Protein AF-A0A821IEF4-F1 (afdb_monomer_lite)

pLDDT: mean 82.53, std 18.0, range [30.98, 97.94]

Secondary structure (DSSP, 8-state):
-------SS-EEEEE----STTTSSHHHHHHHHHHHHTT--EEEEEEE-S-SB-S-TT--EEEEEEPSSHHHHHHHHHIIIIIHHHHHHHS-----EEEEE-TT-TT--GGGSTHHHHHHTT--EEEEEES--TTTTTT-TTSSSTT-SGGGB-HHHHHHHHHHHHHHHHHHHHS------SS-PPEEEEEE-TTSHHHHTT--

InterPro domains:
  IPR007484 Peptidase M28 [PF04389] (6-167)

Sequence (204 aa):
QKTQENACRDIWLVHVTGEEYPAASLGISHFLQQLFIKKQSIYTAVIVDMIGHRVNRSDPIVQVNAGDTTKSLLMAELAISYVYPRIKNDLILQNLRPVLRRWSDPLAYLYNTDGVRFVEYGFNCLLFNEHINYHENFERDGYHDTFDTVDLIDFEYGQTVSQYAIATVAMLSHAECRSNSCWKEANLVLIAGLSLFLSILYAT

Radius of gyration: 16.98 Å; chains: 1; bounding box: 41×42×51 Å

Organism: NCBI:txid392032

Foldseek 3Di:
DPDPQDFQAAEAEDEFPQCDPPSVLVRLVVVVVVCVVVVAFAQEEEEEDAWQFDPDPVAQEKEKEWAQDPVSQVLSVCLQPPVVVVLVVPDPADNHHYDYHYPPRQQDPCCSGNNVVCNVVPHTYIYIHGRDGPPPDCVPPLRVDPRVDPVRGNPSRRVSSVSSSVVSLVVVSRPDPPDPDPDRHHHYYYYYYDSPPVNVVPPD

Structure (mmCIF, N/CA/C/O backbone):
data_AF-A0A821IEF4-F1
#
_entry.id   AF-A0A821IEF4-F1
#
loop_
_atom_site.group_PDB
_atom_site.id
_atom_site.type_symbol
_atom_site.label_atom_id
_atom_site.label_alt_id
_atom_site.label_comp_id
_atom_site.label_asym_id
_atom_site.label_entity_id
_atom_site.label_seq_id
_atom_site.pdbx_PDB_ins_code
_atom_site.Cartn_x
_atom_site.Cartn_y
_atom_site.Cartn_z
_atom_site.occupancy
_atom_site.B_iso_or_equiv
_atom_site.auth_seq_id
_atom_site.auth_comp_id
_atom_site.auth_asym_id
_atom_site.auth_atom_id
_atom_site.pdbx_PDB_model_num
ATOM 1 N N . GLN A 1 1 ? -4.812 -29.217 20.263 1.00 40.62 1 GLN A N 1
ATOM 2 C CA . GLN A 1 1 ? -5.800 -28.308 19.647 1.00 40.62 1 GLN A CA 1
ATOM 3 C C . GLN A 1 1 ? -5.144 -26.940 19.543 1.00 40.62 1 GLN A C 1
ATOM 5 O O . GLN A 1 1 ? -4.776 -26.405 20.578 1.00 40.62 1 GLN A O 1
ATOM 10 N N . LYS A 1 2 ? -4.888 -26.425 18.332 1.00 40.25 2 LYS A N 1
ATOM 11 C CA . LYS A 1 2 ? -4.477 -25.023 18.167 1.00 40.25 2 LYS A CA 1
ATOM 12 C C . LYS A 1 2 ? -5.721 -24.176 18.420 1.00 40.25 2 LYS A C 1
ATOM 14 O O . LYS A 1 2 ? -6.705 -24.344 17.707 1.00 40.25 2 LYS A O 1
ATOM 19 N N . THR A 1 3 ? -5.705 -23.345 19.453 1.00 42.94 3 THR A N 1
ATOM 20 C CA . THR A 1 3 ? -6.677 -22.264 19.620 1.00 42.94 3 THR A CA 1
ATOM 21 C C . THR A 1 3 ? -6.599 -21.401 18.368 1.00 42.94 3 THR A C 1
ATOM 23 O O . THR A 1 3 ? -5.566 -20.802 18.084 1.00 42.94 3 THR A O 1
ATOM 26 N N . GLN A 1 4 ? -7.655 -21.427 17.562 1.00 45.75 4 GLN A N 1
ATOM 27 C CA . GLN A 1 4 ? -7.805 -20.529 16.432 1.00 45.75 4 GLN A CA 1
ATOM 28 C C . GLN A 1 4 ? -8.092 -19.152 17.036 1.00 45.75 4 GLN A C 1
ATOM 30 O O . GLN A 1 4 ? -9.203 -18.890 17.490 1.00 45.75 4 GLN A O 1
ATOM 35 N N . GLU A 1 5 ? -7.054 -18.329 17.183 1.00 55.47 5 GLU A N 1
ATOM 36 C CA . GLU A 1 5 ? -7.222 -16.937 17.591 1.00 55.47 5 GLU A CA 1
ATOM 37 C C . GLU A 1 5 ? -8.028 -16.240 16.494 1.00 55.47 5 GLU A C 1
ATOM 39 O O . GLU A 1 5 ? -7.560 -16.086 15.368 1.00 55.47 5 GLU A O 1
ATOM 44 N N . ASN A 1 6 ? -9.278 -15.891 16.795 1.00 58.00 6 ASN A N 1
ATOM 45 C CA . ASN A 1 6 ? -10.118 -15.149 15.864 1.00 58.00 6 ASN A CA 1
ATOM 46 C C . ASN A 1 6 ? -9.541 -13.741 15.666 1.00 58.00 6 ASN A C 1
ATOM 48 O O . ASN A 1 6 ? -9.002 -13.145 16.601 1.00 58.00 6 ASN A O 1
ATOM 52 N N . ALA A 1 7 ? -9.653 -13.210 14.448 1.00 62.12 7 ALA A N 1
ATOM 53 C CA . ALA A 1 7 ? -9.314 -11.818 14.178 1.00 62.12 7 ALA A CA 1
ATOM 54 C C . ALA A 1 7 ? -10.166 -10.892 15.058 1.00 62.12 7 ALA A C 1
ATOM 56 O O . ALA A 1 7 ? -11.361 -11.121 15.238 1.00 62.12 7 ALA A O 1
ATOM 57 N N . CYS A 1 8 ? -9.545 -9.847 15.600 1.00 75.44 8 CYS A N 1
ATOM 58 C CA . CYS A 1 8 ? -10.203 -8.862 16.458 1.00 75.44 8 CYS A CA 1
ATOM 59 C C . CYS A 1 8 ? -10.829 -7.705 15.662 1.00 75.44 8 CYS A C 1
ATOM 61 O O . CYS A 1 8 ? -11.324 -6.746 16.246 1.00 75.44 8 CYS A O 1
ATOM 63 N N . ARG A 1 9 ? -10.708 -7.727 14.331 1.00 82.19 9 ARG A N 1
ATOM 64 C CA . ARG A 1 9 ? -11.241 -6.714 13.416 1.00 82.19 9 ARG A CA 1
ATOM 65 C C . ARG A 1 9 ? -11.718 -7.396 12.147 1.00 82.19 9 ARG A C 1
ATOM 67 O O . ARG A 1 9 ? -11.025 -8.272 11.627 1.00 82.19 9 ARG A O 1
ATOM 74 N N . ASP A 1 10 ? -12.850 -6.938 11.629 1.00 86.12 10 ASP A N 1
ATOM 75 C CA . ASP A 1 10 ? -13.312 -7.316 10.298 1.00 86.12 10 ASP A CA 1
ATOM 76 C C . ASP A 1 10 ? -12.335 -6.794 9.238 1.00 86.12 10 ASP A C 1
ATOM 78 O O . ASP A 1 10 ? -11.833 -5.671 9.340 1.00 86.12 10 ASP A O 1
ATOM 82 N N . ILE A 1 11 ? -12.083 -7.606 8.211 1.00 88.06 11 ILE A N 1
ATOM 83 C CA . ILE A 1 11 ? -11.269 -7.230 7.053 1.00 88.06 11 ILE A CA 1
ATOM 84 C C . ILE A 1 11 ? -12.204 -6.991 5.878 1.00 88.06 11 ILE A C 1
ATOM 86 O O . ILE A 1 11 ? -12.971 -7.870 5.487 1.00 88.06 11 ILE A O 1
ATOM 90 N N . TRP A 1 12 ? -12.134 -5.800 5.305 1.00 91.50 12 TRP A N 1
ATOM 91 C CA . TRP A 1 12 ? -12.889 -5.420 4.124 1.00 91.50 12 TRP A CA 1
ATOM 92 C C . TRP A 1 12 ? -11.961 -5.404 2.927 1.00 91.50 12 TRP A C 1
ATOM 94 O O . TRP A 1 12 ? -11.009 -4.630 2.907 1.00 91.50 12 TRP A O 1
ATOM 104 N N . LEU A 1 13 ? -12.253 -6.225 1.925 1.00 91.19 13 LEU A N 1
ATOM 105 C CA . LEU A 1 13 ? -11.618 -6.100 0.622 1.00 91.19 13 LEU A CA 1
ATOM 106 C C . LEU A 1 13 ? -12.430 -5.110 -0.210 1.00 91.19 13 LEU A C 1
ATOM 108 O O . LEU A 1 13 ? -13.603 -5.353 -0.495 1.00 91.19 13 LEU A O 1
ATOM 112 N N . VAL A 1 14 ? -11.816 -3.989 -0.570 1.00 89.75 14 VAL A N 1
ATOM 113 C CA . VAL A 1 14 ? -12.465 -2.923 -1.330 1.00 89.75 14 VAL A CA 1
ATOM 114 C C . VAL A 1 14 ? -11.700 -2.720 -2.626 1.00 89.75 14 VAL A C 1
ATOM 116 O O . VAL A 1 14 ? -10.520 -2.388 -2.623 1.00 89.75 14 VAL A O 1
ATOM 119 N N . HIS A 1 15 ? -12.393 -2.907 -3.742 1.00 88.44 15 HIS A N 1
ATOM 120 C CA . HIS A 1 15 ? -11.898 -2.503 -5.048 1.00 88.44 15 HIS A CA 1
ATOM 121 C C . HIS A 1 15 ? -12.506 -1.145 -5.385 1.00 88.44 15 HIS A C 1
ATOM 123 O O . HIS A 1 15 ? -13.728 -0.991 -5.441 1.00 88.44 15 HIS A O 1
ATOM 129 N N . VAL A 1 16 ? -11.648 -0.158 -5.588 1.00 86.50 16 VAL A N 1
ATOM 130 C CA . VAL A 1 16 ? -12.023 1.225 -5.888 1.00 86.50 16 VAL A CA 1
ATOM 131 C C . VAL A 1 16 ? -11.971 1.461 -7.393 1.00 86.50 16 VAL A C 1
ATOM 133 O O . VAL A 1 16 ? -11.236 0.796 -8.114 1.00 86.50 16 VAL A O 1
ATOM 136 N N . THR A 1 17 ? -12.816 2.357 -7.895 1.00 88.69 17 THR A N 1
ATOM 137 C CA . THR A 1 17 ? -12.891 2.694 -9.325 1.00 88.69 17 THR A CA 1
ATOM 138 C C . THR A 1 17 ? -12.734 4.192 -9.520 1.00 88.69 17 THR A C 1
ATOM 140 O O . THR A 1 17 ? -13.234 4.963 -8.703 1.00 88.69 17 THR A O 1
ATOM 143 N N . GLY A 1 18 ? -12.145 4.614 -10.639 1.00 89.69 18 GLY A N 1
ATOM 144 C CA . GLY A 1 18 ? -11.990 6.040 -10.943 1.00 89.69 18 GLY A CA 1
ATOM 145 C C . GLY A 1 18 ? -10.936 6.729 -10.075 1.00 89.69 18 GLY A C 1
ATOM 146 O O . GLY A 1 18 ? -11.165 7.856 -9.637 1.00 89.69 18 GLY A O 1
ATOM 147 N N . GLU A 1 19 ? -9.840 6.024 -9.796 1.00 90.00 19 GLU A N 1
ATOM 148 C CA . GLU A 1 19 ? -8.601 6.586 -9.244 1.00 90.00 19 GLU A CA 1
ATOM 149 C C . GLU A 1 19 ? -7.988 7.541 -10.285 1.00 90.00 19 GLU A C 1
ATOM 151 O O . GLU A 1 19 ? -7.889 8.742 -10.038 1.00 90.00 19 GLU A O 1
ATOM 156 N N . GLU A 1 20 ? -7.787 7.036 -11.502 1.00 86.62 20 GLU A N 1
ATOM 157 C CA . GLU A 1 20 ? -7.144 7.760 -12.596 1.00 86.62 20 GLU A CA 1
ATOM 158 C C . GLU A 1 20 ? -7.895 9.010 -13.084 1.00 86.62 20 GLU A C 1
ATOM 160 O O . GLU A 1 20 ? -9.126 9.145 -12.989 1.00 86.62 20 GLU A O 1
ATOM 165 N N . TYR A 1 21 ? -7.144 9.937 -13.687 1.00 81.25 21 TYR A N 1
ATOM 166 C CA . TYR A 1 21 ? -7.715 11.091 -14.385 1.00 81.25 21 TYR A CA 1
ATOM 167 C C . TYR A 1 21 ? -8.647 10.632 -15.529 1.00 81.25 21 TYR A C 1
ATOM 169 O O . TYR A 1 21 ? -8.306 9.708 -16.267 1.00 81.25 21 TYR A O 1
ATOM 177 N N . PRO A 1 22 ? -9.820 11.267 -15.741 1.00 84.69 22 PRO A N 1
ATOM 178 C CA . PRO A 1 22 ? -10.321 12.501 -15.121 1.00 84.69 22 PRO A CA 1
ATOM 179 C C . PRO A 1 22 ? -11.125 12.310 -13.831 1.00 84.69 22 PRO A C 1
ATOM 181 O O . PRO A 1 22 ? -11.582 13.300 -13.262 1.00 84.69 22 PRO A O 1
ATOM 184 N N . ALA A 1 23 ? -11.343 11.073 -13.382 1.00 81.19 23 ALA A N 1
ATOM 185 C CA . ALA A 1 23 ? -12.138 10.806 -12.187 1.00 81.19 23 ALA A CA 1
ATOM 186 C C . ALA A 1 23 ? -11.402 11.224 -10.903 1.00 81.19 23 ALA A C 1
ATOM 188 O O . ALA A 1 23 ? -12.052 11.732 -9.991 1.00 81.19 23 ALA A O 1
ATOM 189 N N . ALA A 1 24 ? -10.070 11.092 -10.871 1.00 85.88 24 ALA A N 1
ATOM 190 C CA . ALA A 1 24 ? -9.193 11.651 -9.837 1.00 85.88 24 ALA A CA 1
ATOM 191 C C . ALA A 1 24 ? -9.634 11.279 -8.406 1.00 85.88 24 ALA A C 1
ATOM 193 O O . ALA A 1 24 ? -9.970 12.139 -7.577 1.00 85.88 24 ALA A O 1
ATOM 194 N N . SER A 1 25 ? -9.645 9.974 -8.130 1.00 89.94 25 SER A N 1
ATOM 195 C CA . SER A 1 25 ? -10.047 9.374 -6.853 1.00 89.94 25 SER A CA 1
ATOM 196 C C . SER A 1 25 ? -11.529 9.548 -6.501 1.00 89.94 25 SER A C 1
ATOM 198 O O . SER A 1 25 ? -11.897 9.636 -5.321 1.00 89.94 25 SER A O 1
ATOM 200 N N . LEU A 1 26 ? -12.427 9.594 -7.492 1.00 91.44 26 LEU A N 1
ATOM 201 C CA . LEU A 1 26 ? -13.862 9.781 -7.238 1.00 91.44 26 LEU A CA 1
ATOM 202 C C . LEU A 1 26 ? -14.471 8.601 -6.466 1.00 91.44 26 LEU A C 1
ATOM 204 O O . LEU A 1 26 ? -15.271 8.814 -5.551 1.00 91.44 26 LEU A O 1
ATOM 208 N N . GLY A 1 27 ? -14.091 7.365 -6.807 1.00 91.81 27 GLY A N 1
ATOM 209 C CA . GLY A 1 27 ? -14.627 6.171 -6.151 1.00 91.81 27 GLY A CA 1
ATOM 210 C C . GLY A 1 27 ? -14.281 6.121 -4.671 1.00 91.81 27 GLY A C 1
ATOM 211 O O . GLY A 1 27 ? -15.175 5.934 -3.840 1.00 91.81 27 GLY A O 1
ATOM 212 N N . ILE A 1 28 ? -13.013 6.359 -4.321 1.00 93.19 28 ILE A N 1
ATOM 213 C CA . ILE A 1 28 ? -12.619 6.378 -2.914 1.00 93.19 28 ILE A CA 1
ATOM 214 C C . ILE A 1 28 ? -13.229 7.565 -2.164 1.00 93.19 28 ILE A C 1
ATOM 216 O O . ILE A 1 28 ? -13.681 7.408 -1.029 1.00 93.19 28 ILE A O 1
ATOM 220 N N . SER A 1 29 ? -13.339 8.730 -2.808 1.00 93.19 29 SER A N 1
ATOM 221 C CA . SER A 1 29 ? -13.974 9.908 -2.208 1.00 93.19 29 SER A CA 1
ATOM 222 C C . SER A 1 29 ? -15.436 9.625 -1.862 1.00 93.19 29 SER A C 1
ATOM 224 O O . SER A 1 29 ? -15.895 9.940 -0.761 1.00 93.19 29 SER A O 1
ATOM 226 N N . HIS A 1 30 ? -16.162 8.955 -2.762 1.00 94.31 30 HIS A N 1
ATOM 227 C CA . HIS A 1 30 ? -17.527 8.513 -2.502 1.00 94.31 30 HIS A CA 1
ATOM 228 C C . HIS A 1 30 ? -17.592 7.489 -1.360 1.00 94.31 30 HIS A C 1
ATOM 230 O O . HIS A 1 30 ? -18.430 7.617 -0.467 1.00 94.31 30 HIS A O 1
ATOM 236 N N . PHE A 1 31 ? -16.695 6.499 -1.338 1.00 93.44 31 PHE A N 1
ATOM 237 C CA . PHE A 1 31 ? -16.632 5.510 -0.259 1.00 93.44 31 PHE A CA 1
ATOM 238 C C . PHE A 1 31 ? -16.423 6.166 1.116 1.00 93.44 31 PHE A C 1
ATOM 240 O O . PHE A 1 31 ? -17.182 5.897 2.051 1.00 93.44 31 PHE A O 1
ATOM 247 N N . LEU A 1 32 ? -15.456 7.080 1.233 1.00 93.06 32 LEU A N 1
ATOM 248 C CA . LEU A 1 32 ? -15.181 7.803 2.476 1.00 93.06 32 LEU A CA 1
ATOM 249 C C . LEU A 1 32 ? -16.358 8.692 2.891 1.00 93.06 32 LEU A C 1
ATOM 251 O O . LEU A 1 32 ? -16.738 8.701 4.063 1.00 93.06 32 LEU A O 1
ATOM 255 N N . GLN A 1 33 ? -17.011 9.363 1.938 1.00 94.31 33 GLN A N 1
ATOM 256 C CA . GLN A 1 33 ? -18.243 10.109 2.201 1.00 94.31 33 GLN A CA 1
ATOM 257 C C . GLN A 1 33 ? -19.331 9.209 2.814 1.00 94.31 33 GLN A C 1
ATOM 259 O O . GLN A 1 33 ? -19.983 9.602 3.784 1.00 94.31 33 GLN A O 1
ATOM 264 N N . GLN A 1 34 ? -19.511 7.988 2.297 1.00 93.75 34 GLN A N 1
ATOM 265 C CA . GLN A 1 34 ? -20.479 7.034 2.849 1.00 93.75 34 GLN A CA 1
ATOM 266 C C . GLN A 1 34 ? -20.119 6.591 4.271 1.00 93.75 34 GLN A C 1
ATOM 268 O O . GLN A 1 34 ? -21.020 6.450 5.103 1.00 93.75 34 GLN A O 1
ATOM 273 N N . LEU A 1 35 ? -18.830 6.409 4.582 1.00 91.12 35 LEU A N 1
ATOM 274 C CA . LEU A 1 35 ? -18.385 6.123 5.949 1.00 91.12 35 LEU A CA 1
ATOM 275 C C . LEU A 1 35 ? -18.757 7.260 6.907 1.00 91.12 35 LEU A C 1
ATOM 277 O O . LEU A 1 35 ? -19.331 6.999 7.966 1.00 91.12 35 LEU A O 1
ATOM 281 N N . PHE A 1 36 ? -18.521 8.517 6.517 1.00 90.38 36 PHE A N 1
ATOM 282 C CA . PHE A 1 36 ? -18.897 9.678 7.327 1.00 90.38 36 PHE A CA 1
ATOM 283 C C . PHE A 1 36 ? -20.410 9.777 7.551 1.00 90.38 36 PHE A C 1
ATOM 285 O O . PHE A 1 36 ? -20.843 9.954 8.690 1.00 90.38 36 PHE A O 1
ATOM 292 N N . ILE A 1 37 ? -21.222 9.597 6.501 1.00 93.94 37 ILE A N 1
ATOM 293 C CA . ILE A 1 37 ? -22.694 9.603 6.602 1.00 93.94 37 ILE A CA 1
ATOM 294 C C . ILE A 1 37 ? -23.175 8.529 7.586 1.00 93.94 37 ILE A C 1
ATOM 296 O O . ILE A 1 37 ? -24.042 8.785 8.423 1.00 93.94 37 ILE A O 1
ATOM 300 N N . LYS A 1 38 ? -22.578 7.335 7.525 1.00 91.88 38 LYS A N 1
ATOM 301 C CA . LYS A 1 38 ? -22.901 6.205 8.408 1.00 91.88 38 LYS A CA 1
ATOM 302 C C . LYS A 1 38 ? -22.256 6.307 9.793 1.00 91.88 38 LYS A C 1
ATOM 304 O O . LYS A 1 38 ? -22.520 5.450 10.634 1.00 91.88 38 LYS A O 1
ATOM 309 N N . LYS A 1 39 ? -21.430 7.333 10.044 1.00 89.75 39 LYS A N 1
ATOM 310 C CA . LYS A 1 39 ? -20.604 7.487 11.257 1.00 89.75 39 LYS A CA 1
ATOM 311 C C . LYS A 1 39 ? -19.772 6.235 11.548 1.00 89.75 39 LYS A C 1
ATOM 313 O O . LYS A 1 39 ? -19.641 5.806 12.693 1.00 89.75 39 LYS A O 1
ATOM 318 N N . GLN A 1 40 ? -19.245 5.633 10.490 1.00 85.31 40 GLN A N 1
ATOM 319 C CA . GLN A 1 40 ? -18.468 4.412 10.555 1.00 85.31 40 GLN A CA 1
ATOM 320 C C . GLN A 1 40 ? -16.978 4.735 10.513 1.00 85.31 40 GLN A C 1
ATOM 322 O O . GLN A 1 40 ? -16.518 5.471 9.646 1.00 85.31 40 GLN A O 1
ATOM 327 N N . SER A 1 41 ? -16.229 4.169 11.457 1.00 84.06 41 SER A N 1
ATOM 328 C CA . SER A 1 41 ? -14.778 4.312 11.521 1.00 84.06 41 SER A CA 1
ATOM 329 C C . SER A 1 41 ? -14.080 3.078 10.954 1.00 84.06 41 SER A C 1
ATOM 331 O O . SER A 1 41 ? -14.600 1.957 11.023 1.00 84.06 41 SER A O 1
ATOM 333 N N . ILE A 1 42 ? -12.879 3.296 10.429 1.00 88.88 42 ILE A N 1
ATOM 334 C CA . ILE A 1 42 ? -11.945 2.251 10.023 1.00 88.88 42 ILE A CA 1
ATOM 335 C C . ILE A 1 42 ? -10.657 2.398 10.831 1.00 88.88 42 ILE A C 1
ATOM 337 O O . ILE A 1 42 ? -10.250 3.501 11.198 1.00 88.88 42 ILE A O 1
ATOM 341 N N . TYR A 1 43 ? -10.026 1.274 11.147 1.00 90.31 43 TYR A N 1
ATOM 342 C CA . TYR A 1 43 ? -8.801 1.245 11.934 1.00 90.31 43 TYR A CA 1
ATOM 343 C C . TYR A 1 43 ? -7.607 1.743 11.116 1.00 90.31 43 TYR A C 1
ATOM 345 O O . TYR A 1 43 ? -6.846 2.595 11.582 1.00 90.31 43 TYR A O 1
ATOM 353 N N . THR A 1 44 ? -7.462 1.224 9.897 1.00 92.56 44 THR A N 1
ATOM 354 C CA . THR A 1 44 ? -6.483 1.667 8.903 1.00 92.56 44 THR A CA 1
ATOM 355 C C . THR A 1 44 ? -6.881 1.161 7.516 1.00 92.56 44 THR A C 1
ATOM 357 O O . THR A 1 44 ? -7.608 0.167 7.406 1.00 92.56 44 THR A O 1
ATOM 360 N N . ALA A 1 45 ? -6.407 1.840 6.478 1.00 95.06 45 ALA A N 1
ATOM 361 C CA . ALA A 1 45 ? -6.440 1.370 5.101 1.00 95.06 45 ALA A CA 1
ATOM 362 C C . ALA A 1 45 ? -5.058 0.833 4.704 1.00 95.06 45 ALA A C 1
ATOM 364 O O . ALA A 1 45 ? -4.058 1.534 4.817 1.00 95.06 45 ALA A O 1
ATOM 365 N N . VAL A 1 46 ? -4.984 -0.408 4.240 1.00 96.12 46 VAL A N 1
ATOM 366 C CA . VAL A 1 46 ? -3.798 -0.961 3.584 1.00 96.12 46 VAL A CA 1
ATOM 367 C C . VAL A 1 46 ? -4.075 -0.959 2.094 1.00 96.12 46 VAL A C 1
ATOM 369 O O . VAL A 1 46 ? -5.048 -1.554 1.651 1.00 96.12 46 VAL A O 1
ATOM 372 N N . ILE A 1 47 ? -3.244 -0.266 1.337 1.00 95.62 47 ILE A N 1
ATOM 373 C CA . ILE A 1 47 ? -3.419 -0.016 -0.085 1.00 95.62 47 ILE A CA 1
ATOM 374 C C . ILE A 1 47 ? -2.305 -0.744 -0.815 1.00 95.62 47 ILE A C 1
ATOM 376 O O . ILE A 1 47 ? -1.152 -0.728 -0.379 1.00 95.62 47 ILE A O 1
ATOM 380 N N . VAL A 1 48 ? -2.665 -1.395 -1.909 1.00 94.81 48 VAL A N 1
ATOM 381 C CA . VAL A 1 48 ? -1.729 -1.999 -2.847 1.00 94.81 48 VAL A CA 1
ATOM 382 C C . VAL A 1 48 ? -1.980 -1.357 -4.193 1.00 94.81 48 VAL A C 1
ATOM 384 O O . VAL A 1 48 ? -3.096 -1.430 -4.706 1.00 94.81 48 VAL A O 1
ATOM 387 N N . ASP A 1 49 ? -0.960 -0.715 -4.733 1.00 93.25 49 ASP A N 1
ATOM 388 C CA . ASP A 1 49 ? -1.023 -0.057 -6.030 1.00 93.25 49 ASP A CA 1
ATOM 389 C C . ASP A 1 49 ? 0.356 -0.081 -6.674 1.00 93.25 49 ASP A C 1
ATOM 391 O O . ASP A 1 49 ? 1.350 -0.150 -5.949 1.00 93.25 49 ASP A O 1
ATOM 395 N N . MET A 1 50 ? 0.409 -0.047 -8.005 1.00 92.12 50 MET A N 1
ATOM 396 C CA . MET A 1 50 ? 1.649 -0.104 -8.780 1.00 92.12 50 MET A CA 1
ATOM 397 C C . MET A 1 50 ? 2.550 -1.235 -8.281 1.00 92.12 50 MET A C 1
ATOM 399 O O . MET A 1 50 ? 3.563 -0.996 -7.624 1.00 92.12 50 MET A O 1
ATOM 403 N N . ILE A 1 51 ? 2.137 -2.485 -8.494 1.00 92.19 51 ILE A N 1
ATOM 404 C CA . ILE A 1 51 ? 2.953 -3.642 -8.115 1.00 92.19 51 ILE A CA 1
ATOM 405 C C . ILE A 1 51 ? 3.216 -4.534 -9.314 1.00 92.19 51 ILE A C 1
ATOM 407 O O . ILE A 1 51 ? 2.401 -4.668 -10.221 1.00 92.19 51 ILE A O 1
ATOM 411 N N . GLY A 1 52 ? 4.354 -5.215 -9.277 1.00 90.81 52 GLY A N 1
ATOM 412 C CA . GLY A 1 52 ? 4.711 -6.162 -10.321 1.00 90.81 52 GLY A CA 1
ATOM 413 C C . GLY A 1 52 ? 5.448 -5.542 -11.498 1.00 90.81 52 GLY A C 1
ATOM 414 O O . GLY A 1 52 ? 5.889 -6.312 -12.334 1.00 90.81 52 GLY A O 1
ATOM 415 N N . HIS A 1 53 ? 5.688 -4.231 -11.563 1.00 91.50 53 HIS A N 1
ATOM 416 C CA . HIS A 1 53 ? 6.659 -3.698 -12.510 1.00 91.50 53 HIS A CA 1
ATOM 417 C C . HIS A 1 53 ? 7.998 -3.444 -11.814 1.00 91.50 53 HIS A C 1
ATOM 419 O O . HIS A 1 53 ? 8.093 -2.896 -10.715 1.00 91.50 53 HIS A O 1
ATOM 425 N N . ARG A 1 54 ? 9.081 -3.863 -12.470 1.00 89.31 54 ARG A N 1
ATOM 426 C CA . ARG A 1 54 ? 10.438 -3.664 -11.967 1.00 89.31 54 ARG A CA 1
ATOM 427 C C . ARG A 1 54 ? 11.420 -3.567 -13.123 1.00 89.31 54 ARG A C 1
ATOM 429 O O . ARG A 1 54 ? 11.870 -4.581 -13.650 1.00 89.31 54 ARG A O 1
ATOM 436 N N . VAL A 1 55 ? 11.793 -2.332 -13.462 1.00 85.88 55 VAL A N 1
ATOM 437 C CA . VAL A 1 55 ? 12.696 -2.017 -14.585 1.00 85.88 55 VAL A CA 1
ATOM 438 C C . VAL A 1 55 ? 14.009 -2.797 -14.480 1.00 85.88 55 VAL A C 1
ATOM 440 O O . VAL A 1 55 ? 14.506 -3.353 -15.456 1.00 85.88 55 VAL A O 1
ATOM 443 N N . ASN A 1 56 ? 14.569 -2.874 -13.271 1.00 88.12 56 ASN A N 1
ATOM 444 C CA . ASN A 1 56 ? 15.793 -3.612 -12.995 1.00 88.12 56 ASN A CA 1
ATOM 445 C C . ASN A 1 56 ? 15.540 -4.725 -11.968 1.00 88.12 56 ASN A C 1
ATOM 447 O O . ASN A 1 56 ? 15.414 -4.456 -10.777 1.00 88.12 56 ASN A O 1
ATOM 451 N N . ARG A 1 57 ? 15.580 -5.994 -12.397 1.00 87.31 57 ARG A N 1
ATOM 452 C CA . ARG A 1 57 ? 15.397 -7.177 -11.524 1.00 87.31 57 ARG A CA 1
ATOM 453 C C . ARG A 1 57 ? 16.449 -7.345 -10.417 1.00 87.31 57 ARG A C 1
ATOM 455 O O . ARG A 1 57 ? 16.321 -8.230 -9.574 1.00 87.31 57 ARG A O 1
ATOM 462 N N . SER A 1 58 ? 17.496 -6.524 -10.390 1.00 88.38 58 SER A N 1
ATOM 463 C CA . SER A 1 58 ? 18.428 -6.459 -9.258 1.00 88.38 58 SER A CA 1
ATOM 464 C C . SER A 1 58 ? 18.042 -5.425 -8.198 1.00 88.38 58 SER A C 1
ATOM 466 O O . SER A 1 58 ? 18.578 -5.489 -7.097 1.00 88.38 58 SER A O 1
ATOM 468 N N . ASP A 1 59 ? 17.098 -4.520 -8.476 1.00 92.00 59 ASP A N 1
ATOM 469 C CA . ASP A 1 59 ? 16.667 -3.465 -7.554 1.00 92.00 59 ASP A CA 1
ATOM 470 C C . ASP A 1 59 ? 15.824 -4.046 -6.416 1.00 92.00 59 ASP A C 1
ATOM 472 O O . ASP A 1 59 ? 14.662 -4.375 -6.631 1.00 92.00 59 ASP A O 1
ATOM 476 N N . PRO A 1 60 ? 16.353 -4.238 -5.205 1.00 92.06 60 PRO A N 1
ATOM 477 C CA . PRO A 1 60 ? 15.643 -4.997 -4.189 1.00 92.06 60 PRO A CA 1
ATOM 478 C C . PRO A 1 60 ? 14.465 -4.219 -3.590 1.00 92.06 60 PRO A C 1
ATOM 480 O O . PRO A 1 60 ? 13.786 -4.751 -2.722 1.00 92.06 60 PRO A O 1
ATOM 483 N N . ILE A 1 61 ? 14.252 -2.952 -3.938 1.00 94.12 61 ILE A N 1
ATOM 484 C CA . ILE A 1 61 ? 13.378 -2.081 -3.160 1.00 94.12 61 ILE A CA 1
ATOM 485 C C . ILE A 1 61 ? 11.906 -2.459 -3.351 1.00 94.12 61 ILE A C 1
ATOM 487 O O . ILE A 1 61 ? 11.428 -2.658 -4.461 1.00 94.12 61 ILE A O 1
ATOM 491 N N . VAL A 1 62 ? 11.186 -2.524 -2.234 1.00 93.75 62 VAL A N 1
ATOM 492 C CA . VAL A 1 62 ? 9.721 -2.439 -2.166 1.00 93.75 62 VAL A CA 1
ATOM 493 C C . VAL A 1 62 ? 9.403 -1.247 -1.283 1.00 93.75 62 VAL A C 1
ATOM 495 O O . VAL A 1 62 ? 10.027 -1.082 -0.232 1.00 93.75 62 VAL A O 1
ATOM 498 N N . GLN A 1 63 ? 8.470 -0.399 -1.683 1.00 96.12 63 GLN A N 1
ATOM 499 C CA . GLN A 1 63 ? 8.129 0.778 -0.901 1.00 96.12 63 GLN A CA 1
ATOM 500 C C . GLN A 1 63 ? 6.973 0.479 0.056 1.00 96.12 63 GLN A C 1
ATOM 502 O O . GLN A 1 63 ? 5.994 -0.182 -0.287 1.00 96.12 63 GLN A O 1
ATOM 507 N N . VAL A 1 64 ? 7.112 0.968 1.289 1.00 97.56 64 VAL A N 1
ATOM 508 C CA . VAL A 1 64 ? 6.045 0.998 2.291 1.00 97.56 64 VAL A CA 1
ATOM 509 C C . VAL A 1 64 ? 5.850 2.455 2.680 1.00 97.56 64 VAL A C 1
ATOM 511 O O . VAL A 1 64 ? 6.657 3.013 3.423 1.00 97.56 64 VAL A O 1
ATOM 514 N N . ASN A 1 65 ? 4.806 3.090 2.161 1.00 97.94 65 ASN A N 1
ATOM 515 C CA . ASN A 1 65 ? 4.524 4.497 2.414 1.00 97.94 65 ASN A CA 1
ATOM 516 C C . ASN A 1 65 ? 3.504 4.619 3.542 1.00 97.94 65 ASN A C 1
ATOM 518 O O . ASN A 1 65 ? 2.409 4.063 3.465 1.00 97.94 65 ASN A O 1
ATOM 522 N N . ALA A 1 66 ? 3.856 5.359 4.585 1.00 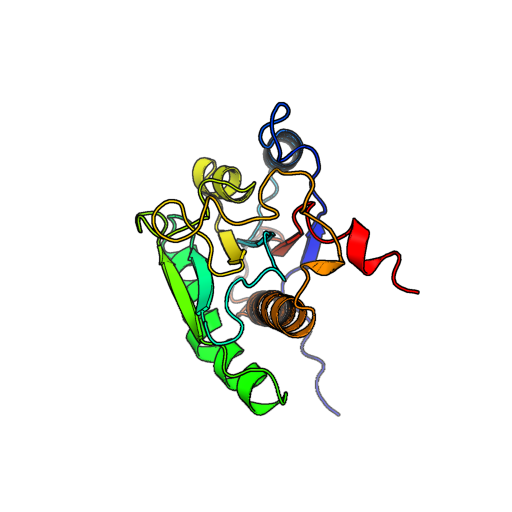97.88 66 ALA A N 1
ATOM 523 C CA . ALA A 1 66 ? 2.957 5.672 5.682 1.00 97.88 66 ALA A CA 1
ATOM 524 C C . ALA A 1 66 ? 2.229 6.997 5.426 1.00 97.88 66 ALA A C 1
ATOM 526 O O . ALA A 1 66 ? 2.852 7.979 5.016 1.00 97.88 66 ALA A O 1
ATOM 527 N N . GLY A 1 67 ? 0.933 7.039 5.747 1.00 96.62 67 GLY A N 1
ATOM 528 C CA . GLY A 1 67 ? 0.196 8.294 5.890 1.00 96.62 67 GLY A CA 1
ATOM 529 C C . GLY A 1 67 ? 0.759 9.187 7.003 1.00 96.62 67 GLY A C 1
ATOM 530 O O . GLY A 1 67 ? 1.633 8.785 7.772 1.00 96.62 67 GLY A O 1
ATOM 531 N N . ASP A 1 68 ? 0.227 10.403 7.122 1.00 95.44 68 ASP A N 1
ATOM 532 C CA . ASP A 1 68 ? 0.788 11.452 7.994 1.00 95.44 68 ASP A CA 1
ATOM 533 C C . ASP A 1 68 ? 0.537 11.239 9.504 1.00 95.44 68 ASP A C 1
ATOM 535 O O . ASP A 1 68 ? 1.048 11.957 10.363 1.00 95.44 68 ASP A O 1
ATOM 539 N N . THR A 1 69 ? -0.246 10.226 9.885 1.00 95.00 69 THR A N 1
ATOM 540 C CA . THR A 1 69 ? -0.525 9.964 11.302 1.00 95.00 69 THR A CA 1
ATOM 541 C C . THR A 1 69 ? 0.608 9.175 11.968 1.00 95.00 69 THR A C 1
ATOM 543 O O . THR A 1 69 ? 1.177 8.245 11.394 1.00 95.00 69 THR A O 1
ATOM 546 N N . THR A 1 70 ? 0.868 9.439 13.256 1.00 95.12 70 THR A N 1
ATOM 547 C CA . THR A 1 70 ? 1.819 8.643 14.063 1.00 95.12 70 THR A CA 1
ATOM 548 C C . THR A 1 70 ? 1.481 7.150 14.053 1.00 95.12 70 THR A C 1
ATOM 550 O O . THR A 1 70 ? 2.372 6.305 14.061 1.00 95.12 70 THR A O 1
ATOM 553 N N . LYS A 1 71 ? 0.185 6.816 14.011 1.00 94.44 71 LYS A N 1
ATOM 554 C CA . LYS A 1 71 ? -0.288 5.431 13.916 1.00 94.44 71 LYS A CA 1
ATOM 555 C C . LYS A 1 71 ? 0.082 4.790 12.580 1.00 94.44 71 LYS A C 1
ATOM 557 O O . LYS A 1 71 ? 0.519 3.648 12.598 1.00 94.44 71 LYS A O 1
ATOM 562 N N . SER A 1 72 ? -0.049 5.505 11.462 1.00 96.06 72 SER A N 1
ATOM 563 C CA . SER A 1 72 ? 0.369 5.002 10.145 1.00 96.06 72 SER A CA 1
ATOM 564 C C . SER A 1 72 ? 1.863 4.693 10.137 1.00 96.06 72 SER A C 1
ATOM 566 O O . SER A 1 72 ? 2.260 3.595 9.755 1.00 96.06 72 SER A O 1
ATOM 568 N N . LEU A 1 73 ? 2.687 5.610 10.656 1.00 96.88 73 LEU A N 1
ATOM 569 C CA . LEU A 1 73 ? 4.131 5.398 10.758 1.00 96.88 73 LEU A CA 1
ATOM 570 C C . LEU A 1 73 ? 4.475 4.168 11.609 1.00 96.88 73 LEU A C 1
ATOM 572 O O . LEU A 1 73 ? 5.221 3.301 11.162 1.00 96.88 73 LEU A O 1
ATOM 576 N N . LEU A 1 74 ? 3.879 4.055 12.800 1.00 95.69 74 LEU A N 1
ATOM 577 C CA . LEU A 1 74 ? 4.091 2.907 13.681 1.00 95.69 74 LEU A CA 1
ATOM 578 C C . LEU A 1 74 ? 3.675 1.591 13.007 1.00 95.69 74 LEU A C 1
ATOM 580 O O . LEU A 1 74 ? 4.401 0.606 13.080 1.00 95.69 74 LEU A O 1
ATOM 584 N N . MET A 1 75 ? 2.523 1.556 12.333 1.00 94.94 75 MET A N 1
ATOM 585 C CA . MET A 1 75 ? 2.063 0.356 11.626 1.00 94.94 75 MET A CA 1
ATOM 586 C C . MET A 1 75 ? 3.018 -0.041 10.493 1.00 94.94 75 MET A C 1
ATOM 588 O O . MET A 1 75 ? 3.271 -1.231 10.311 1.00 94.94 75 MET A O 1
ATOM 592 N N . ALA A 1 76 ? 3.581 0.929 9.770 1.00 96.75 76 ALA A N 1
ATOM 593 C CA . ALA A 1 76 ? 4.568 0.676 8.724 1.00 96.75 76 ALA A CA 1
ATOM 594 C C . ALA A 1 76 ? 5.884 0.116 9.297 1.00 96.75 76 ALA A C 1
ATOM 596 O O . ALA A 1 76 ? 6.427 -0.862 8.781 1.00 96.75 76 ALA A O 1
ATOM 597 N N . GLU A 1 77 ? 6.369 0.681 10.406 1.00 96.38 77 GLU A N 1
ATOM 598 C CA . GLU A 1 77 ? 7.549 0.180 11.123 1.00 96.38 77 GLU A CA 1
ATOM 599 C C . GLU A 1 77 ? 7.332 -1.244 11.654 1.00 96.38 77 GLU A C 1
ATOM 601 O O . GLU A 1 77 ? 8.229 -2.088 11.557 1.00 96.38 77 GLU A O 1
ATOM 606 N N . LEU A 1 78 ? 6.130 -1.542 12.163 1.00 93.81 78 LEU A N 1
ATOM 607 C CA . LEU A 1 78 ? 5.741 -2.887 12.587 1.00 93.81 78 LEU A CA 1
ATOM 608 C C . LEU A 1 78 ? 5.705 -3.863 11.405 1.00 93.81 78 LEU A C 1
ATOM 610 O O . LEU A 1 78 ? 6.232 -4.968 11.525 1.00 93.81 78 LEU A O 1
ATOM 614 N N . ALA A 1 79 ? 5.140 -3.464 10.263 1.00 92.88 79 ALA A N 1
ATOM 615 C CA . ALA A 1 79 ? 5.133 -4.286 9.055 1.00 92.88 79 ALA A CA 1
ATOM 616 C C . ALA A 1 79 ? 6.567 -4.668 8.643 1.00 92.88 79 ALA A C 1
ATOM 618 O O . ALA A 1 79 ? 6.891 -5.845 8.483 1.00 92.88 79 ALA A O 1
ATOM 619 N N . ILE A 1 80 ? 7.477 -3.697 8.580 1.00 94.50 80 ILE A N 1
ATOM 620 C CA . ILE A 1 80 ? 8.880 -3.950 8.225 1.00 94.50 80 ILE A CA 1
ATOM 621 C C . ILE A 1 80 ? 9.603 -4.790 9.286 1.00 94.50 80 ILE A C 1
ATOM 623 O O . ILE A 1 80 ? 10.410 -5.650 8.948 1.00 94.50 80 ILE A O 1
ATOM 627 N N . SER A 1 81 ? 9.330 -4.575 10.570 1.00 93.00 81 SER A N 1
ATOM 628 C CA . SER A 1 81 ? 10.083 -5.242 11.640 1.00 93.00 81 SER A CA 1
ATOM 629 C C . SER A 1 81 ? 9.601 -6.666 11.924 1.00 93.00 81 SER A C 1
ATOM 631 O O . SER A 1 81 ? 10.402 -7.518 12.304 1.00 93.00 81 SER A O 1
ATOM 633 N N . TYR A 1 82 ? 8.307 -6.945 11.739 1.00 89.31 82 TYR A N 1
ATOM 634 C CA . TYR A 1 82 ? 7.701 -8.228 12.112 1.00 89.31 82 TYR A CA 1
ATOM 635 C C . TYR A 1 82 ? 7.266 -9.081 10.925 1.00 89.31 82 TYR A C 1
ATOM 637 O O . TYR A 1 82 ? 7.397 -10.305 10.993 1.00 89.31 82 TYR A O 1
ATOM 645 N N . VAL A 1 83 ? 6.747 -8.474 9.855 1.00 88.50 83 VAL A N 1
ATOM 646 C CA . VAL A 1 83 ? 6.217 -9.217 8.700 1.00 88.50 83 VAL A CA 1
ATOM 647 C C . VAL A 1 83 ? 7.343 -9.594 7.744 1.00 88.50 83 VAL A C 1
ATOM 649 O O . VAL A 1 83 ? 7.456 -10.757 7.353 1.00 88.50 83 VAL A O 1
ATOM 652 N N . TYR A 1 84 ? 8.223 -8.646 7.421 1.00 86.00 84 TYR A N 1
ATOM 653 C CA . TYR A 1 84 ? 9.290 -8.866 6.444 1.00 86.00 84 TYR A CA 1
ATOM 654 C C . TYR A 1 84 ? 10.242 -10.028 6.793 1.00 86.00 84 TYR A C 1
ATOM 656 O O . TYR A 1 84 ? 10.431 -10.892 5.934 1.00 86.00 84 TYR A O 1
ATOM 664 N N . PRO A 1 85 ? 10.787 -10.149 8.025 1.00 86.75 85 PRO A N 1
ATOM 665 C CA . PRO A 1 85 ? 11.658 -11.275 8.367 1.00 86.75 85 PRO A CA 1
ATOM 666 C C . PRO A 1 85 ? 10.959 -12.637 8.282 1.00 86.75 85 PRO A C 1
ATOM 668 O O . PRO A 1 85 ? 11.611 -13.634 7.995 1.00 86.75 85 PRO A O 1
ATOM 671 N N . ARG A 1 86 ? 9.642 -12.692 8.523 1.00 84.44 86 ARG A N 1
ATOM 672 C CA . ARG A 1 86 ? 8.862 -13.938 8.453 1.00 84.44 86 ARG A CA 1
ATOM 673 C C . ARG A 1 86 ? 8.661 -14.375 7.009 1.00 84.44 86 ARG A C 1
ATOM 675 O O . ARG A 1 86 ? 9.025 -15.490 6.662 1.00 84.44 86 ARG A O 1
ATOM 682 N N . ILE A 1 87 ? 8.201 -13.460 6.156 1.00 79.88 87 ILE A N 1
ATOM 683 C CA . ILE A 1 87 ? 8.027 -13.734 4.723 1.00 79.88 87 ILE A CA 1
ATOM 684 C C . ILE A 1 87 ? 9.356 -14.118 4.063 1.00 79.88 87 ILE A C 1
ATOM 686 O O . ILE A 1 87 ? 9.392 -15.063 3.282 1.00 79.88 87 ILE A O 1
ATOM 690 N N . LYS A 1 88 ? 10.459 -13.446 4.419 1.00 77.19 88 LYS A N 1
ATOM 691 C CA . LYS A 1 88 ? 11.796 -13.773 3.901 1.00 77.19 88 LYS A CA 1
ATOM 692 C C . LYS A 1 88 ? 12.270 -15.185 4.275 1.00 77.19 88 LYS A C 1
ATOM 694 O O . LYS A 1 88 ? 13.017 -15.787 3.514 1.00 77.19 88 LYS A O 1
ATOM 699 N N . ASN A 1 89 ? 11.893 -15.688 5.449 1.00 70.50 89 ASN A N 1
ATOM 700 C CA . ASN A 1 89 ? 12.330 -17.003 5.923 1.00 70.50 89 ASN A CA 1
ATOM 701 C C . ASN A 1 89 ? 11.436 -18.144 5.417 1.00 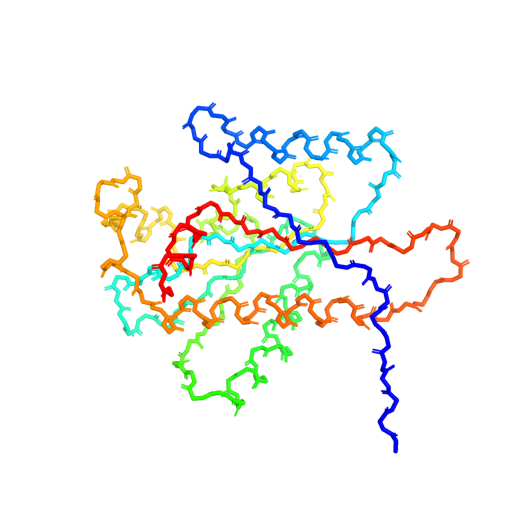70.50 89 ASN A C 1
ATOM 703 O O . ASN A 1 89 ? 11.928 -19.255 5.231 1.00 70.50 89 ASN A O 1
ATOM 707 N N . ASP A 1 90 ? 10.145 -17.879 5.207 1.00 64.50 90 ASP A N 1
ATOM 708 C CA . ASP A 1 90 ? 9.158 -18.903 4.844 1.00 64.50 90 ASP A CA 1
ATOM 709 C C . ASP A 1 90 ? 9.111 -19.193 3.341 1.00 64.50 90 ASP A C 1
ATOM 711 O O . ASP A 1 90 ? 8.610 -20.235 2.915 1.00 64.50 90 ASP A O 1
ATOM 715 N N . LEU A 1 91 ? 9.612 -18.275 2.519 1.00 56.50 91 LEU A N 1
ATOM 716 C CA . LEU A 1 91 ? 9.477 -18.348 1.077 1.00 56.50 91 LEU A CA 1
ATOM 717 C C . LEU A 1 91 ? 10.846 -18.085 0.442 1.00 56.50 91 LEU A C 1
ATOM 719 O O . LEU A 1 91 ? 11.564 -17.175 0.852 1.00 56.50 91 LEU A O 1
ATOM 723 N N . ILE A 1 92 ? 11.211 -18.875 -0.574 1.00 55.59 92 ILE A N 1
ATOM 724 C CA . ILE A 1 92 ? 12.367 -18.630 -1.458 1.00 55.59 92 ILE A CA 1
ATOM 725 C C . ILE A 1 92 ? 12.039 -17.413 -2.342 1.00 55.59 92 ILE A C 1
ATOM 727 O O . ILE A 1 92 ? 11.999 -17.493 -3.564 1.00 55.59 92 ILE A O 1
ATOM 731 N N . LEU A 1 93 ? 11.678 -16.296 -1.723 1.00 59.44 93 LEU A N 1
ATOM 732 C CA . LEU A 1 93 ? 11.396 -15.060 -2.422 1.00 59.44 93 LEU A CA 1
ATOM 733 C C . LEU A 1 93 ? 12.705 -14.353 -2.678 1.00 59.44 93 LEU A C 1
ATOM 735 O O . LEU A 1 93 ? 13.706 -14.523 -1.972 1.00 59.44 93 LEU A O 1
ATOM 739 N N . GLN A 1 94 ? 12.666 -13.528 -3.710 1.00 66.31 94 GLN A N 1
ATOM 740 C CA . GLN A 1 94 ? 13.742 -12.618 -4.029 1.00 66.31 94 GLN A CA 1
ATOM 741 C C . GLN A 1 94 ? 14.154 -11.838 -2.771 1.00 66.31 94 GLN A C 1
ATOM 743 O O . GLN A 1 94 ? 13.330 -11.535 -1.906 1.00 66.31 94 GLN A O 1
ATOM 748 N N . ASN A 1 95 ? 15.444 -11.513 -2.658 1.00 77.94 95 ASN A N 1
ATOM 749 C CA . ASN A 1 95 ? 15.992 -10.727 -1.551 1.00 77.94 95 ASN A CA 1
ATOM 750 C C . ASN A 1 95 ? 15.565 -9.251 -1.675 1.00 77.94 95 ASN A C 1
ATOM 752 O O . ASN A 1 95 ? 16.403 -8.362 -1.837 1.00 77.94 95 ASN A O 1
ATOM 756 N N . LEU A 1 96 ? 14.255 -9.012 -1.655 1.00 87.38 96 LEU A N 1
ATOM 757 C CA . LEU A 1 96 ? 13.656 -7.692 -1.639 1.00 87.38 96 LEU A CA 1
ATOM 758 C C . LEU A 1 96 ? 13.872 -7.062 -0.270 1.00 87.38 96 LEU A C 1
ATOM 760 O O . LEU A 1 96 ? 14.037 -7.753 0.725 1.00 87.38 96 LEU A O 1
ATOM 764 N N . ARG A 1 97 ? 13.888 -5.740 -0.217 1.00 90.62 97 ARG A N 1
ATOM 765 C CA . ARG A 1 97 ? 14.142 -4.933 0.966 1.00 90.62 97 ARG A CA 1
ATOM 766 C C . ARG A 1 97 ? 13.042 -3.881 1.049 1.00 90.62 97 ARG A C 1
ATOM 768 O O . ARG A 1 97 ? 13.053 -2.952 0.240 1.00 90.62 97 ARG A O 1
ATOM 775 N N . PRO A 1 98 ? 12.119 -3.982 2.017 1.00 93.31 98 PRO A N 1
ATOM 776 C CA . PRO A 1 98 ? 11.130 -2.945 2.211 1.00 93.31 98 PRO A CA 1
ATOM 777 C C . PRO A 1 98 ? 11.817 -1.667 2.701 1.00 93.31 98 PRO A C 1
ATOM 779 O O . PRO A 1 98 ? 12.694 -1.702 3.570 1.00 93.31 98 PRO A O 1
ATOM 782 N N . VAL A 1 99 ? 11.419 -0.537 2.134 1.00 96.75 99 VAL A N 1
ATOM 783 C CA . VAL A 1 99 ? 11.899 0.795 2.493 1.00 96.75 99 VAL A CA 1
ATOM 784 C C . VAL A 1 99 ? 10.708 1.621 2.950 1.00 96.75 99 VAL A C 1
ATOM 786 O O . VAL A 1 99 ? 9.765 1.844 2.193 1.00 96.75 99 VAL A O 1
ATOM 789 N N . LEU A 1 100 ? 10.768 2.073 4.202 1.00 97.69 100 LEU A N 1
ATOM 790 C CA . LEU A 1 100 ? 9.774 2.970 4.775 1.00 97.69 100 LEU A CA 1
ATOM 791 C C . LEU A 1 100 ? 9.895 4.360 4.154 1.00 97.69 100 LEU A C 1
ATOM 793 O O . LEU A 1 100 ? 10.964 4.967 4.206 1.00 97.69 100 LEU A O 1
ATOM 797 N N . ARG A 1 101 ? 8.780 4.878 3.649 1.00 97.56 101 ARG A N 1
ATOM 798 C CA . ARG A 1 101 ? 8.626 6.253 3.180 1.00 97.56 101 ARG A CA 1
ATOM 799 C C . ARG A 1 101 ? 7.580 6.951 4.037 1.00 97.56 101 ARG A C 1
ATOM 801 O O . ARG A 1 101 ? 6.498 6.421 4.275 1.00 97.56 101 ARG A O 1
ATOM 808 N N . ARG A 1 102 ? 7.920 8.124 4.561 1.00 95.50 102 ARG A N 1
ATOM 809 C CA . ARG A 1 102 ? 6.969 8.964 5.304 1.00 95.50 102 ARG A CA 1
ATOM 810 C C . ARG A 1 102 ? 6.178 9.807 4.317 1.00 95.50 102 ARG A C 1
ATOM 812 O O . ARG A 1 102 ? 6.683 10.087 3.240 1.00 95.50 102 ARG A O 1
ATOM 819 N N . TRP A 1 103 ? 5.011 10.296 4.722 1.00 92.62 103 TRP A N 1
ATOM 820 C CA . TRP A 1 103 ? 4.233 11.242 3.919 1.00 92.62 103 TRP A CA 1
ATOM 821 C C . TRP A 1 103 ? 5.055 12.443 3.415 1.00 92.62 103 TRP A C 1
ATOM 823 O O . TRP A 1 103 ? 4.904 12.867 2.277 1.00 92.62 103 TRP A O 1
ATOM 833 N N . SER A 1 104 ? 5.971 12.958 4.240 1.00 91.62 104 SER A N 1
ATOM 834 C CA . SER A 1 104 ? 6.840 14.087 3.891 1.00 91.62 104 SER A CA 1
ATOM 835 C C . SER A 1 104 ? 8.122 13.706 3.134 1.00 91.62 104 SER A C 1
ATOM 837 O O . SER A 1 104 ? 8.967 14.573 2.918 1.00 91.62 104 SER A O 1
ATOM 839 N N . ASP A 1 105 ? 8.353 12.423 2.841 1.00 95.50 105 ASP A N 1
ATOM 840 C CA . ASP A 1 105 ? 9.530 11.979 2.086 1.00 95.50 105 ASP A CA 1
ATOM 841 C C . ASP A 1 105 ? 9.307 12.287 0.594 1.00 95.50 105 ASP A C 1
ATOM 843 O O . ASP A 1 105 ? 8.307 11.830 0.041 1.00 95.50 105 ASP A O 1
ATOM 847 N N . PRO A 1 106 ? 10.203 13.031 -0.083 1.00 94.00 106 PRO A N 1
ATOM 848 C CA . PRO A 1 106 ? 10.053 13.331 -1.509 1.00 94.00 106 PRO A CA 1
ATOM 849 C C . PRO A 1 106 ? 10.069 12.081 -2.403 1.00 94.00 106 PRO A C 1
ATOM 851 O O . PRO A 1 106 ? 9.624 12.140 -3.544 1.00 94.00 106 PRO A O 1
ATOM 854 N N . LEU A 1 107 ? 10.573 10.949 -1.902 1.00 95.69 107 LEU A N 1
ATOM 855 C CA . LEU A 1 107 ? 10.577 9.665 -2.607 1.00 95.69 107 LEU A CA 1
ATOM 856 C C . LEU A 1 107 ? 9.337 8.807 -2.297 1.00 95.69 107 LEU A C 1
ATOM 858 O O . LEU A 1 107 ? 9.275 7.655 -2.731 1.00 95.69 107 LEU A O 1
ATOM 862 N N . ALA A 1 108 ? 8.377 9.318 -1.519 1.00 94.81 108 ALA A N 1
ATOM 863 C CA . ALA A 1 108 ? 7.109 8.643 -1.271 1.00 94.81 108 ALA A CA 1
ATOM 864 C C . ALA A 1 108 ? 6.186 8.737 -2.492 1.00 94.81 108 ALA A C 1
ATOM 866 O O . ALA A 1 108 ? 6.075 9.794 -3.103 1.00 94.81 108 ALA A O 1
ATOM 867 N N . TYR A 1 109 ? 5.465 7.659 -2.796 1.00 94.69 109 TYR A N 1
ATOM 868 C CA . TYR A 1 109 ? 4.507 7.609 -3.910 1.00 94.69 109 TYR A CA 1
ATOM 869 C C . TYR A 1 109 ? 3.046 7.814 -3.472 1.00 94.69 109 TYR A C 1
ATOM 871 O O . TYR A 1 109 ? 2.148 7.944 -4.297 1.00 94.69 109 TYR A O 1
ATOM 879 N N . LEU A 1 110 ? 2.782 7.889 -2.160 1.00 93.81 110 LEU A N 1
ATOM 880 C CA . LEU A 1 110 ? 1.417 7.918 -1.608 1.00 93.81 110 LEU A CA 1
ATOM 881 C C . LEU A 1 110 ? 0.538 9.056 -2.163 1.00 93.81 110 LEU A C 1
ATOM 883 O O . LEU A 1 110 ? -0.682 8.911 -2.197 1.00 93.81 110 LEU A O 1
ATOM 887 N N . TYR A 1 111 ? 1.144 10.163 -2.602 1.00 89.56 111 TYR A N 1
ATOM 888 C CA . TYR A 1 111 ? 0.444 11.324 -3.160 1.00 89.56 111 TYR A CA 1
ATOM 889 C C . TYR A 1 111 ? -0.302 11.031 -4.471 1.00 89.56 111 TYR A C 1
ATOM 891 O O . TYR A 1 111 ? -1.232 11.763 -4.797 1.00 89.56 111 TYR A O 1
ATOM 899 N N . ASN A 1 112 ? 0.106 9.997 -5.213 1.00 88.50 112 ASN A N 1
ATOM 900 C CA . ASN A 1 112 ? -0.403 9.676 -6.547 1.00 88.50 112 ASN A CA 1
ATOM 901 C C . ASN A 1 112 ? -1.271 8.412 -6.552 1.00 88.50 112 ASN A C 1
ATOM 903 O O . ASN A 1 112 ? -1.207 7.622 -7.482 1.00 88.50 112 ASN A O 1
ATOM 907 N N . THR A 1 113 ? -1.988 8.174 -5.457 1.00 91.38 113 THR A N 1
ATOM 908 C CA . THR A 1 113 ? -2.875 7.017 -5.301 1.00 91.38 113 THR A CA 1
ATOM 909 C C . THR A 1 113 ? -4.107 7.440 -4.513 1.00 91.38 113 THR A C 1
ATOM 911 O O . THR A 1 113 ? -4.077 8.443 -3.791 1.00 91.38 113 THR A O 1
ATOM 914 N N . ASP A 1 114 ? -5.142 6.600 -4.490 1.00 92.06 114 ASP A N 1
ATOM 915 C CA . ASP A 1 114 ? -6.316 6.774 -3.620 1.00 92.06 114 ASP A CA 1
ATOM 916 C C . ASP A 1 114 ? -5.978 6.912 -2.117 1.00 92.06 114 ASP A C 1
ATOM 918 O O . ASP A 1 114 ? -6.793 7.404 -1.326 1.00 92.06 114 ASP A O 1
ATOM 922 N N . GLY A 1 115 ? -4.763 6.534 -1.704 1.00 92.25 115 GLY A N 1
ATOM 923 C CA . GLY A 1 115 ? -4.265 6.706 -0.342 1.00 92.25 115 GLY A CA 1
ATOM 924 C C . GLY A 1 115 ? -4.202 8.148 0.136 1.00 92.25 115 GLY A C 1
ATOM 925 O O . GLY A 1 115 ? -4.427 8.391 1.325 1.00 92.25 115 GLY A O 1
ATOM 926 N N . VAL A 1 116 ? -4.008 9.111 -0.769 1.00 92.50 116 VAL A N 1
ATOM 927 C CA . VAL A 1 116 ? -4.008 10.535 -0.412 1.00 92.50 116 VAL A CA 1
ATOM 928 C C . VAL A 1 116 ? -5.317 10.952 0.255 1.00 92.50 116 VAL A C 1
ATOM 930 O O . VAL A 1 116 ? -5.298 11.688 1.240 1.00 92.50 116 VAL A O 1
ATOM 933 N N . ARG A 1 117 ? -6.457 10.407 -0.189 1.00 93.94 117 ARG A N 1
ATOM 934 C CA . ARG A 1 117 ? -7.769 10.747 0.378 1.00 93.94 117 ARG A CA 1
ATOM 935 C C . ARG A 1 117 ? -7.890 10.293 1.827 1.00 93.94 117 ARG A C 1
ATOM 937 O O . ARG A 1 117 ? -8.433 11.021 2.652 1.00 93.94 117 ARG A O 1
ATOM 944 N N . PHE A 1 118 ? -7.341 9.132 2.181 1.00 93.44 118 PHE A N 1
ATOM 945 C CA . PHE A 1 118 ? -7.314 8.700 3.580 1.00 93.44 118 PHE A CA 1
ATOM 946 C C . PHE A 1 118 ? -6.527 9.673 4.456 1.00 93.44 118 PHE A C 1
ATOM 948 O O . PHE A 1 118 ? -7.012 10.032 5.529 1.00 93.44 118 PHE A O 1
ATOM 955 N N . VAL A 1 119 ? -5.367 10.137 3.979 1.00 92.50 119 VAL A N 1
ATOM 956 C CA . VAL A 1 119 ? -4.544 11.129 4.686 1.00 92.50 119 VAL A CA 1
ATOM 957 C C . VAL A 1 119 ? -5.296 12.451 4.850 1.00 92.50 119 VAL A C 1
ATOM 959 O O . VAL A 1 119 ? -5.385 12.958 5.967 1.00 92.50 119 VAL A O 1
ATOM 962 N N . GLU A 1 120 ? -5.901 12.974 3.779 1.00 92.31 120 GLU A N 1
ATOM 963 C CA . GLU A 1 120 ? -6.669 14.231 3.792 1.00 92.31 120 GLU A CA 1
ATOM 964 C C . GLU A 1 120 ? -7.824 14.215 4.807 1.00 92.31 120 GLU A C 1
ATOM 966 O O . GLU A 1 120 ? -8.098 15.222 5.461 1.00 92.31 120 GLU A O 1
ATOM 971 N N . TYR A 1 121 ? -8.485 13.066 4.973 1.00 91.00 121 TYR A N 1
ATOM 972 C CA . TYR A 1 121 ? -9.571 12.886 5.941 1.00 91.00 121 TYR A CA 1
ATOM 973 C C . TYR A 1 121 ? -9.100 12.418 7.331 1.00 91.00 121 TYR A C 1
ATOM 975 O O . TYR A 1 121 ? -9.929 12.184 8.213 1.00 91.00 121 TYR A O 1
ATOM 983 N N . GLY A 1 122 ? -7.787 12.300 7.555 1.00 90.62 122 GLY A N 1
ATOM 984 C CA . GLY A 1 122 ? -7.191 11.949 8.848 1.00 90.62 122 GLY A CA 1
ATOM 985 C C . GLY A 1 122 ? -7.288 10.466 9.228 1.00 90.62 122 GLY A C 1
ATOM 986 O O . GLY A 1 122 ? -7.110 10.117 10.399 1.00 90.62 122 GLY A O 1
ATOM 987 N N . PHE A 1 123 ? -7.575 9.583 8.271 1.00 92.00 123 PHE A N 1
ATOM 988 C CA . PHE A 1 123 ? -7.524 8.139 8.479 1.00 92.00 123 PHE A CA 1
ATOM 989 C C . PHE A 1 123 ? -6.081 7.629 8.456 1.00 92.00 123 PHE A C 1
ATOM 991 O O . PHE A 1 123 ? -5.196 8.202 7.824 1.00 92.00 123 PHE A O 1
ATOM 998 N N . ASN A 1 124 ? -5.840 6.510 9.143 1.00 94.88 124 ASN A N 1
ATOM 999 C CA . ASN A 1 124 ? -4.557 5.824 9.032 1.00 94.88 124 ASN A CA 1
ATOM 1000 C C . ASN A 1 124 ? -4.497 5.092 7.691 1.00 94.88 124 ASN A C 1
ATOM 1002 O O . ASN A 1 124 ? -5.480 4.450 7.309 1.00 94.88 124 ASN A O 1
ATOM 1006 N N . CYS A 1 125 ? -3.355 5.151 7.012 1.00 95.25 125 CYS A N 1
ATOM 1007 C CA . CYS A 1 125 ? -3.154 4.392 5.788 1.00 95.25 125 CYS A CA 1
ATOM 1008 C C . CYS A 1 125 ? -1.703 3.959 5.582 1.00 95.25 125 CYS A C 1
ATOM 1010 O O . CYS A 1 125 ? -0.760 4.637 5.997 1.00 95.25 125 CYS A O 1
ATOM 1012 N N . LEU A 1 126 ? -1.549 2.827 4.904 1.00 97.44 126 LEU A N 1
ATOM 1013 C CA . LEU A 1 126 ? -0.295 2.281 4.409 1.00 97.44 126 LEU A CA 1
ATOM 1014 C C . LEU A 1 126 ? -0.445 2.018 2.914 1.00 97.44 126 LEU A C 1
ATOM 1016 O O . LEU A 1 126 ? -1.449 1.436 2.520 1.00 97.44 126 LEU A O 1
ATOM 1020 N N . LEU A 1 127 ? 0.549 2.370 2.109 1.00 97.50 127 LEU A N 1
ATOM 1021 C CA . LEU A 1 127 ? 0.649 1.950 0.712 1.00 97.50 127 LEU A CA 1
ATOM 1022 C C . LEU A 1 127 ? 1.848 1.021 0.547 1.00 97.50 127 LEU A C 1
ATOM 1024 O O . LEU A 1 127 ? 2.968 1.383 0.909 1.00 97.50 127 LEU A O 1
ATOM 1028 N N . PHE A 1 128 ? 1.598 -0.148 -0.027 1.00 96.69 128 PHE A N 1
ATOM 1029 C CA . PHE A 1 128 ? 2.610 -1.064 -0.530 1.00 96.69 128 PHE A CA 1
ATOM 1030 C C . PHE A 1 128 ? 2.642 -0.945 -2.047 1.00 96.69 128 PHE A C 1
ATOM 1032 O O . PHE A 1 128 ? 1.652 -1.254 -2.709 1.00 96.69 128 PHE A O 1
ATOM 1039 N N . ASN A 1 129 ? 3.773 -0.507 -2.577 1.00 95.62 129 ASN A N 1
ATOM 1040 C CA . ASN A 1 129 ? 3.977 -0.346 -4.008 1.00 95.62 129 ASN A CA 1
ATOM 1041 C C . ASN A 1 129 ? 5.394 -0.763 -4.400 1.00 95.62 129 ASN A C 1
ATOM 1043 O O . ASN A 1 129 ? 6.276 -0.999 -3.561 1.00 95.62 129 ASN A O 1
ATOM 1047 N N . GLU A 1 130 ? 5.599 -0.872 -5.702 1.00 94.62 130 GLU A N 1
ATOM 1048 C CA . GLU A 1 130 ? 6.911 -1.056 -6.288 1.00 94.62 130 GLU A CA 1
ATOM 1049 C C . GLU A 1 130 ? 7.852 0.118 -6.004 1.00 94.62 130 GLU A C 1
ATOM 1051 O O . GLU A 1 130 ? 7.469 1.149 -5.451 1.00 94.62 130 GLU A O 1
ATOM 1056 N N . HIS A 1 131 ? 9.118 -0.024 -6.383 1.00 94.94 131 HIS A N 1
ATOM 1057 C CA . HIS A 1 131 ? 10.027 1.107 -6.352 1.00 94.94 131 HIS A CA 1
ATOM 1058 C C . HIS A 1 131 ? 9.684 2.102 -7.467 1.00 94.94 131 HIS A C 1
ATOM 1060 O O . HIS A 1 131 ? 10.214 1.992 -8.569 1.00 94.94 131 HIS A O 1
ATOM 1066 N N . ILE A 1 132 ? 8.817 3.073 -7.172 1.00 93.69 132 ILE A N 1
ATOM 1067 C CA . ILE A 1 132 ? 8.456 4.149 -8.096 1.00 93.69 132 ILE A CA 1
ATOM 1068 C C . ILE A 1 132 ? 8.387 5.504 -7.388 1.00 93.69 132 ILE A C 1
ATOM 1070 O O . ILE A 1 132 ? 7.830 5.618 -6.300 1.00 93.69 132 ILE A O 1
ATOM 1074 N N . ASN A 1 133 ? 8.969 6.546 -7.980 1.00 93.19 133 ASN A N 1
ATOM 1075 C CA . ASN A 1 133 ? 8.775 7.929 -7.539 1.00 93.19 133 ASN A CA 1
ATOM 1076 C C . ASN A 1 133 ? 9.192 8.939 -8.610 1.00 93.19 133 ASN A C 1
ATOM 1078 O O . ASN A 1 133 ? 9.983 8.634 -9.504 1.00 93.19 133 ASN A O 1
A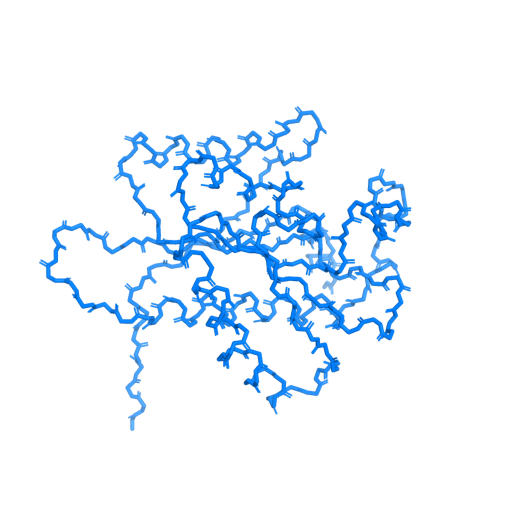TOM 1082 N N . TYR A 1 134 ? 8.698 10.170 -8.446 1.00 90.06 134 TYR A N 1
ATOM 1083 C CA . TYR A 1 134 ? 8.950 11.301 -9.341 1.00 90.06 134 TYR A CA 1
ATOM 1084 C C . TYR A 1 134 ? 10.435 11.563 -9.634 1.00 90.06 134 TYR A C 1
ATOM 1086 O O . TYR A 1 134 ? 10.778 11.989 -10.731 1.00 90.06 134 TYR A O 1
ATOM 1094 N N . HIS A 1 135 ? 11.324 11.324 -8.668 1.00 92.06 135 HIS A N 1
ATOM 1095 C CA . HIS A 1 135 ? 12.735 11.684 -8.794 1.00 92.06 135 HIS A CA 1
ATOM 1096 C C . HIS A 1 135 ? 13.585 10.638 -9.516 1.00 92.06 135 HIS A C 1
ATOM 1098 O O . HIS A 1 135 ? 14.605 11.002 -10.097 1.00 92.06 135 HIS A O 1
ATOM 1104 N N . GLU A 1 136 ? 13.213 9.361 -9.447 1.00 92.38 136 GLU A N 1
ATOM 1105 C CA . GLU A 1 136 ? 14.098 8.272 -9.866 1.00 92.38 136 GLU A CA 1
ATOM 1106 C C . GLU A 1 136 ? 13.630 7.576 -11.148 1.00 92.38 136 GLU A C 1
ATOM 1108 O O . GLU A 1 136 ? 14.467 7.235 -11.983 1.00 92.38 136 GLU A O 1
ATOM 1113 N N . ASN A 1 137 ? 12.326 7.332 -11.316 1.00 91.50 137 ASN A N 1
ATOM 1114 C CA . ASN A 1 137 ? 11.839 6.415 -12.360 1.00 91.50 137 ASN A CA 1
ATOM 1115 C C . ASN A 1 137 ? 10.343 6.556 -12.710 1.00 91.50 137 ASN A C 1
ATOM 1117 O O . ASN A 1 137 ? 9.747 5.617 -13.234 1.00 91.50 137 ASN A O 1
ATOM 1121 N N . PHE A 1 138 ? 9.729 7.709 -12.440 1.00 89.44 138 PHE A N 1
ATOM 1122 C CA . PHE A 1 138 ? 8.315 7.964 -12.754 1.00 89.44 138 PHE A CA 1
ATOM 1123 C C . PHE A 1 138 ? 7.998 7.907 -14.253 1.00 89.44 138 PHE A C 1
ATOM 1125 O O . PHE A 1 138 ? 6.895 7.542 -14.629 1.00 89.44 138 PHE A O 1
ATOM 1132 N N . GLU A 1 139 ? 8.972 8.216 -15.110 1.00 88.69 139 GLU A N 1
ATOM 1133 C CA . GLU A 1 139 ? 8.844 8.167 -16.576 1.00 88.69 139 GLU A CA 1
ATOM 1134 C C . GLU A 1 139 ? 9.243 6.798 -17.164 1.00 88.69 139 GLU A C 1
ATOM 1136 O O . GLU A 1 139 ? 9.703 6.717 -18.302 1.00 88.69 139 GLU A O 1
ATOM 1141 N N . ARG A 1 140 ? 9.150 5.713 -16.383 1.00 90.06 140 ARG A N 1
ATOM 1142 C CA . ARG A 1 140 ? 9.443 4.360 -16.881 1.00 90.06 140 ARG A CA 1
ATOM 1143 C C . ARG A 1 140 ? 8.414 3.915 -17.925 1.00 90.06 140 ARG A C 1
ATOM 1145 O O . ARG A 1 140 ? 7.238 4.253 -17.815 1.00 90.06 140 ARG A O 1
ATOM 1152 N N . ASP A 1 141 ? 8.842 3.066 -18.857 1.00 88.69 141 ASP A N 1
ATOM 1153 C CA . ASP A 1 141 ? 7.931 2.396 -19.791 1.00 88.69 141 ASP A CA 1
ATOM 1154 C C . ASP A 1 141 ? 6.843 1.625 -19.023 1.00 88.69 141 ASP A C 1
ATOM 1156 O O . ASP A 1 141 ? 7.104 0.997 -17.985 1.00 88.69 141 ASP A O 1
ATOM 1160 N N . GLY A 1 142 ? 5.616 1.659 -19.536 1.00 87.25 142 GLY A N 1
ATOM 1161 C CA . GLY A 1 142 ? 4.467 1.032 -18.889 1.00 87.25 142 GLY A CA 1
ATOM 1162 C C . GLY A 1 142 ? 3.870 1.861 -17.757 1.00 87.25 142 GLY A C 1
ATOM 1163 O O . GLY A 1 142 ? 3.174 1.307 -16.911 1.00 87.25 142 GLY A O 1
ATOM 1164 N N . TYR A 1 143 ? 4.180 3.155 -17.667 1.00 88.56 143 TYR A N 1
ATOM 1165 C CA . TYR A 1 143 ? 3.488 4.082 -16.777 1.00 88.56 143 TYR A CA 1
ATOM 1166 C C . TYR A 1 143 ? 2.645 5.051 -17.608 1.00 88.56 143 TYR A C 1
ATOM 1168 O O . TYR A 1 143 ? 3.183 5.883 -18.334 1.00 88.56 143 TYR A O 1
ATOM 1176 N N . HIS A 1 144 ? 1.316 4.929 -17.516 1.00 87.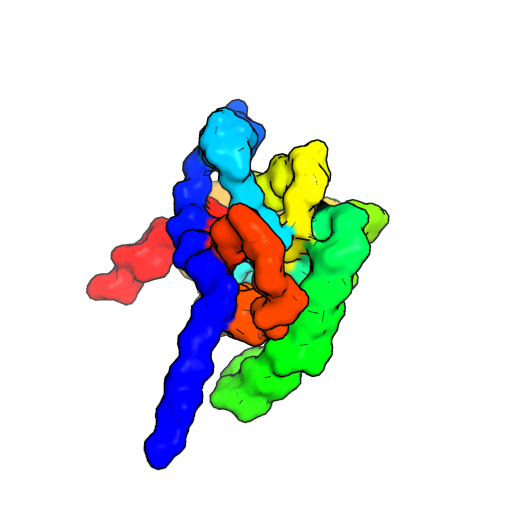75 144 HIS A N 1
ATOM 1177 C CA . HIS A 1 144 ? 0.351 5.752 -18.270 1.00 87.75 144 HIS A CA 1
ATOM 1178 C C . HIS A 1 144 ? 0.571 5.743 -19.797 1.00 87.75 144 HIS A C 1
ATOM 1180 O O . HIS A 1 144 ? 0.226 6.698 -20.496 1.00 87.75 144 HIS A O 1
ATOM 1186 N N . ASP A 1 145 ? 1.114 4.649 -20.332 1.00 88.56 145 ASP A N 1
ATOM 1187 C CA . ASP A 1 145 ? 1.374 4.474 -21.759 1.00 88.56 145 ASP A CA 1
ATOM 1188 C C . ASP A 1 145 ? 0.821 3.137 -22.289 1.00 88.56 145 ASP A C 1
ATOM 1190 O O . ASP A 1 145 ? 0.216 2.341 -21.573 1.00 88.56 145 ASP A O 1
ATOM 1194 N N . THR A 1 146 ? 1.000 2.892 -23.586 1.00 90.06 146 THR A N 1
ATOM 1195 C CA . THR A 1 146 ? 0.507 1.677 -24.254 1.00 90.06 146 THR A CA 1
ATOM 1196 C C . THR A 1 146 ? 1.359 0.433 -24.002 1.00 90.06 146 THR A C 1
ATOM 1198 O O . THR A 1 146 ? 1.014 -0.638 -24.501 1.00 90.06 146 THR A O 1
ATOM 1201 N N . PHE A 1 147 ? 2.487 0.565 -23.306 1.00 90.38 147 PHE A N 1
ATOM 1202 C CA . PHE A 1 147 ? 3.364 -0.547 -22.961 1.00 90.38 147 PHE A CA 1
ATOM 1203 C C . PHE A 1 147 ? 2.966 -1.210 -21.641 1.00 90.38 147 PHE A C 1
ATOM 1205 O O . PHE A 1 147 ? 3.448 -2.315 -21.387 1.00 90.38 147 PHE A O 1
ATOM 1212 N N . ASP A 1 148 ? 2.054 -0.611 -20.858 1.00 89.06 148 ASP A N 1
ATOM 1213 C CA . ASP A 1 148 ? 1.488 -1.212 -19.643 1.00 89.06 148 ASP A CA 1
ATOM 1214 C C . ASP A 1 148 ? 0.662 -2.462 -19.986 1.00 89.06 148 ASP A C 1
ATOM 1216 O O . ASP A 1 148 ? -0.538 -2.435 -20.269 1.00 89.06 148 ASP A O 1
ATOM 1220 N N . THR A 1 149 ? 1.371 -3.580 -20.064 1.00 90.81 149 THR A N 1
ATOM 1221 C CA . THR A 1 149 ? 0.888 -4.868 -20.542 1.00 90.81 149 THR A CA 1
ATOM 1222 C C . THR A 1 149 ? 1.444 -5.966 -19.651 1.00 90.81 149 THR A C 1
ATOM 1224 O O . THR A 1 149 ? 2.440 -5.793 -18.944 1.00 90.81 149 THR A O 1
ATOM 1227 N N . VAL A 1 150 ? 0.827 -7.146 -19.722 1.00 90.81 150 VAL A N 1
ATOM 1228 C CA . VAL A 1 150 ? 1.253 -8.317 -18.942 1.00 90.81 150 VAL A CA 1
ATOM 1229 C C . VAL A 1 150 ? 2.709 -8.725 -19.193 1.00 90.81 150 VAL A C 1
ATOM 1231 O O . VAL A 1 150 ? 3.321 -9.333 -18.319 1.00 90.81 150 VAL A O 1
ATOM 1234 N N . ASP A 1 151 ? 3.282 -8.352 -20.340 1.00 90.56 151 ASP A N 1
ATOM 1235 C CA . ASP A 1 151 ? 4.669 -8.658 -20.703 1.00 90.56 151 ASP A CA 1
ATOM 1236 C C . ASP A 1 151 ? 5.691 -7.926 -19.815 1.00 90.56 151 ASP A C 1
ATOM 1238 O O . ASP A 1 151 ? 6.820 -8.397 -19.656 1.00 90.56 151 ASP A O 1
ATOM 1242 N N . LEU A 1 152 ? 5.304 -6.799 -19.202 1.00 89.69 152 LEU A N 1
ATOM 1243 C CA . LEU A 1 152 ? 6.148 -6.042 -18.272 1.00 89.69 152 LEU A CA 1
ATOM 1244 C C . LEU A 1 152 ? 6.010 -6.498 -16.810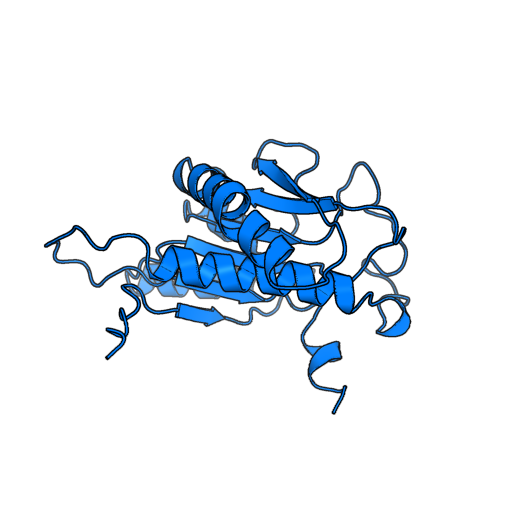 1.00 89.69 152 LEU A C 1
ATOM 1246 O O . LEU A 1 152 ? 6.714 -5.975 -15.942 1.00 89.69 152 LEU A O 1
ATOM 1250 N N . ILE A 1 153 ? 5.139 -7.471 -16.521 1.00 91.56 153 ILE A N 1
ATOM 1251 C CA . ILE A 1 153 ? 4.891 -7.934 -15.154 1.00 91.56 153 ILE A CA 1
ATOM 1252 C C . ILE A 1 153 ? 5.991 -8.907 -14.697 1.00 91.56 153 ILE A C 1
ATOM 1254 O O . ILE A 1 153 ? 6.133 -10.033 -15.174 1.00 91.56 153 ILE A O 1
ATOM 1258 N N . ASP A 1 154 ? 6.736 -8.498 -13.675 1.00 91.94 154 ASP A N 1
ATOM 1259 C CA . ASP A 1 154 ? 7.501 -9.361 -12.781 1.00 91.94 154 ASP A CA 1
ATOM 1260 C C . ASP A 1 154 ? 6.556 -9.964 -11.723 1.00 91.94 154 ASP A C 1
ATOM 1262 O O . ASP A 1 154 ? 6.302 -9.394 -10.656 1.00 91.94 154 ASP A O 1
ATOM 1266 N N . PHE A 1 155 ? 6.009 -11.141 -12.040 1.00 89.69 155 PHE A N 1
ATOM 1267 C CA . PHE A 1 155 ? 5.043 -11.840 -11.187 1.00 89.69 155 PHE A CA 1
ATOM 1268 C C . PHE A 1 155 ? 5.598 -12.199 -9.806 1.00 89.69 155 PHE A C 1
ATOM 1270 O O . PHE A 1 155 ? 4.871 -12.107 -8.819 1.00 89.69 155 PHE A O 1
ATOM 1277 N N . GLU A 1 156 ? 6.872 -12.582 -9.707 1.00 88.25 156 GLU A N 1
ATOM 1278 C CA . GLU A 1 156 ? 7.491 -12.923 -8.420 1.00 88.25 156 GLU A CA 1
ATOM 1279 C C . GLU A 1 156 ? 7.611 -11.686 -7.525 1.00 88.25 156 GLU A C 1
ATOM 1281 O O . GLU A 1 156 ? 7.341 -11.740 -6.318 1.00 88.25 156 GLU A O 1
ATOM 1286 N N . TYR A 1 157 ? 7.978 -10.551 -8.123 1.00 90.56 157 TYR A N 1
ATOM 1287 C CA . TYR A 1 157 ? 8.025 -9.274 -7.430 1.00 90.56 157 TYR A CA 1
ATOM 1288 C C . TYR A 1 157 ? 6.626 -8.842 -6.969 1.00 90.56 157 TYR A C 1
ATOM 1290 O O . TYR A 1 157 ? 6.421 -8.615 -5.775 1.00 90.56 157 TYR A O 1
ATOM 1298 N N . GLY A 1 158 ? 5.636 -8.828 -7.870 1.00 91.44 158 GLY A N 1
ATOM 1299 C CA . GLY A 1 158 ? 4.249 -8.475 -7.544 1.00 91.44 158 GLY A CA 1
ATOM 1300 C C . GLY A 1 158 ? 3.626 -9.388 -6.480 1.00 91.44 158 GLY A C 1
ATOM 1301 O O . GLY A 1 158 ? 2.978 -8.911 -5.542 1.00 91.44 158 GLY A O 1
ATOM 1302 N N . GLN A 1 159 ? 3.890 -10.697 -6.553 1.00 89.19 159 GLN A N 1
ATOM 1303 C CA . GLN A 1 159 ? 3.486 -11.663 -5.531 1.00 89.19 159 GLN A CA 1
ATOM 1304 C C . GLN A 1 159 ? 4.093 -11.311 -4.169 1.00 89.19 159 GLN A C 1
ATOM 1306 O O . GLN A 1 159 ? 3.388 -11.333 -3.159 1.00 89.19 159 GLN A O 1
ATOM 1311 N N . THR A 1 160 ? 5.380 -10.966 -4.128 1.00 86.94 160 THR A N 1
ATOM 1312 C CA . THR A 1 160 ? 6.060 -10.625 -2.873 1.00 86.94 160 THR A CA 1
ATOM 1313 C C . THR A 1 160 ? 5.477 -9.359 -2.242 1.00 86.94 160 THR A C 1
ATOM 1315 O O . THR A 1 160 ? 5.181 -9.354 -1.045 1.00 86.94 160 THR A O 1
ATOM 1318 N N . VAL A 1 161 ? 5.244 -8.303 -3.033 1.00 91.12 161 VAL A N 1
ATOM 1319 C CA . VAL A 1 161 ? 4.610 -7.067 -2.534 1.00 91.12 161 VAL A CA 1
ATOM 1320 C C . VAL A 1 161 ? 3.204 -7.356 -1.997 1.00 91.12 161 VAL A C 1
ATOM 1322 O O . VAL A 1 161 ? 2.865 -6.940 -0.886 1.00 91.12 161 VAL A O 1
ATOM 1325 N N . SER A 1 162 ? 2.418 -8.154 -2.726 1.00 90.94 162 SER A N 1
ATOM 1326 C CA . SER A 1 162 ? 1.078 -8.579 -2.300 1.00 90.94 162 SER A CA 1
ATOM 1327 C C . SER A 1 162 ? 1.107 -9.339 -0.975 1.00 90.94 162 SER A C 1
ATOM 1329 O O . SER A 1 162 ? 0.296 -9.086 -0.085 1.00 90.94 162 SER A O 1
ATOM 1331 N N . GLN A 1 163 ? 2.057 -10.260 -0.807 1.00 88.94 163 GLN A N 1
ATOM 1332 C CA . GLN A 1 163 ? 2.203 -11.023 0.429 1.00 88.94 163 GLN A CA 1
ATOM 1333 C C . GLN A 1 163 ? 2.583 -10.132 1.612 1.00 88.94 163 GLN A C 1
ATOM 1335 O O . GLN A 1 163 ? 2.034 -10.332 2.697 1.00 88.94 163 GLN A O 1
ATOM 1340 N N . TYR A 1 164 ? 3.447 -9.123 1.425 1.00 89.88 164 TYR A N 1
ATOM 1341 C CA . TYR A 1 164 ? 3.723 -8.142 2.480 1.00 89.88 164 TYR A CA 1
ATOM 1342 C C . TYR A 1 164 ? 2.457 -7.408 2.915 1.00 89.88 164 TYR A C 1
ATOM 1344 O O . TYR A 1 164 ? 2.202 -7.311 4.119 1.00 89.88 164 TYR A O 1
ATOM 1352 N N . ALA A 1 165 ? 1.639 -6.945 1.969 1.00 92.94 165 ALA A N 1
ATOM 1353 C CA . ALA A 1 165 ? 0.380 -6.280 2.281 1.00 92.94 165 ALA A CA 1
ATOM 1354 C C . ALA A 1 165 ? -0.597 -7.218 3.012 1.00 92.94 165 ALA A C 1
ATOM 1356 O O . ALA A 1 165 ? -1.097 -6.867 4.081 1.00 92.94 165 ALA A O 1
ATOM 1357 N N . ILE A 1 166 ? -0.811 -8.440 2.508 1.00 90.38 166 ILE A N 1
ATOM 1358 C CA . ILE A 1 166 ? -1.720 -9.434 3.109 1.00 90.38 166 ILE A CA 1
ATOM 135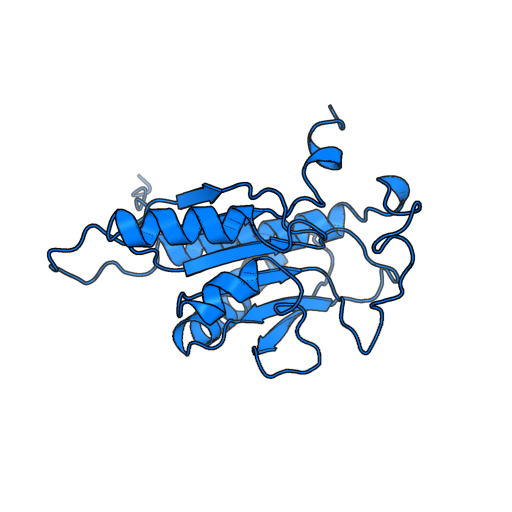9 C C . ILE A 1 166 ? -1.274 -9.816 4.524 1.00 90.38 166 ILE A C 1
ATOM 1361 O O . ILE A 1 166 ? -2.083 -9.827 5.452 1.00 90.38 166 ILE A O 1
ATOM 1365 N N . ALA A 1 167 ? 0.011 -10.107 4.722 1.00 90.38 167 ALA A N 1
ATOM 1366 C CA . ALA A 1 167 ? 0.524 -10.479 6.035 1.00 90.38 167 ALA A CA 1
ATOM 1367 C C . ALA A 1 167 ? 0.518 -9.293 7.013 1.00 90.38 167 ALA A C 1
ATOM 1369 O O . ALA A 1 167 ? 0.295 -9.488 8.208 1.00 90.38 167 ALA A O 1
ATOM 1370 N N . THR A 1 168 ? 0.686 -8.063 6.517 1.00 92.38 168 THR A N 1
ATOM 1371 C CA . THR A 1 168 ? 0.490 -6.846 7.318 1.00 92.38 168 THR A CA 1
ATOM 1372 C C . THR A 1 168 ? -0.966 -6.701 7.743 1.00 92.38 168 THR A C 1
ATOM 1374 O O . THR A 1 168 ? -1.229 -6.466 8.920 1.00 92.38 168 THR A O 1
ATOM 1377 N N . VAL A 1 169 ? -1.918 -6.904 6.828 1.00 92.56 169 VAL A N 1
ATOM 1378 C CA . VAL A 1 169 ? -3.354 -6.899 7.141 1.00 92.56 169 VAL A CA 1
ATOM 1379 C C . VAL A 1 169 ? -3.672 -7.940 8.213 1.00 92.56 169 VAL A C 1
ATOM 1381 O O . VAL A 1 169 ? -4.281 -7.600 9.224 1.00 92.56 169 VAL A O 1
ATOM 1384 N N . ALA A 1 170 ? -3.193 -9.175 8.048 1.00 88.12 170 ALA A N 1
ATOM 1385 C CA . ALA A 1 170 ? -3.384 -10.236 9.033 1.00 88.12 170 ALA A CA 1
ATOM 1386 C C . ALA A 1 170 ? -2.785 -9.859 10.400 1.00 88.12 170 ALA A C 1
ATOM 1388 O O . ALA A 1 170 ? -3.442 -9.961 11.431 1.00 88.12 170 ALA A O 1
ATOM 1389 N N . MET A 1 171 ? -1.553 -9.347 10.438 1.00 89.56 171 MET A N 1
ATOM 1390 C CA . MET A 1 171 ? -0.942 -8.891 11.690 1.00 89.56 171 MET A CA 1
ATOM 1391 C C . MET A 1 171 ? -1.792 -7.806 12.376 1.00 89.56 171 MET A C 1
ATOM 1393 O O . MET A 1 171 ? -2.036 -7.876 13.582 1.00 89.56 171 MET A O 1
ATOM 1397 N N . LEU A 1 172 ? -2.273 -6.813 11.623 1.00 89.38 172 LEU A N 1
ATOM 1398 C CA . LEU A 1 172 ? -3.063 -5.701 12.158 1.00 89.38 172 LEU A CA 1
ATOM 1399 C C . LEU A 1 172 ? -4.487 -6.115 12.564 1.00 89.38 172 LEU A C 1
ATOM 1401 O O . LEU A 1 172 ? -5.046 -5.533 13.498 1.00 89.38 172 LEU A O 1
ATOM 1405 N N . SER A 1 173 ? -5.071 -7.138 11.933 1.00 86.12 173 SER A N 1
ATOM 1406 C CA . SER A 1 173 ? -6.372 -7.678 12.345 1.00 86.12 173 SER A CA 1
ATOM 1407 C C . SER A 1 173 ? -6.302 -8.410 13.688 1.00 86.12 173 SER A C 1
ATOM 1409 O O . SER A 1 173 ? -7.302 -8.456 14.400 1.00 86.12 173 SER A O 1
ATOM 1411 N N . HIS A 1 174 ? -5.129 -8.927 14.068 1.00 80.69 174 HIS A N 1
ATOM 1412 C CA . HIS A 1 174 ? -4.891 -9.603 15.351 1.00 80.69 174 HIS A CA 1
ATOM 1413 C C . HIS A 1 174 ? -4.263 -8.706 16.436 1.00 80.69 174 HIS A C 1
ATOM 1415 O O . HIS A 1 174 ? -4.193 -9.113 17.594 1.00 80.69 174 HIS A O 1
ATOM 1421 N N . ALA A 1 175 ? -3.816 -7.485 16.109 1.00 68.94 175 ALA A N 1
ATOM 1422 C CA . ALA A 1 175 ? -3.215 -6.576 17.088 1.00 68.94 175 ALA A CA 1
ATOM 1423 C C . ALA A 1 175 ? -4.212 -6.225 18.217 1.00 68.94 175 ALA A C 1
ATOM 1425 O O . ALA A 1 175 ? -5.319 -5.766 17.945 1.00 68.94 175 ALA A O 1
ATOM 1426 N N . GLU A 1 176 ? -3.815 -6.451 19.472 1.00 58.75 176 GLU A N 1
ATOM 1427 C CA . GLU A 1 176 ? -4.647 -6.472 20.690 1.00 58.75 176 GLU A CA 1
ATOM 1428 C C . GLU A 1 176 ? -5.969 -5.662 20.668 1.00 58.75 176 GLU A C 1
ATOM 1430 O O . GLU A 1 176 ? -5.980 -4.433 20.542 1.00 58.75 176 GLU A O 1
ATOM 1435 N N . CYS A 1 177 ? -7.097 -6.342 20.913 1.00 55.09 177 CYS A N 1
ATOM 1436 C CA . CYS A 1 177 ? -8.351 -5.713 21.340 1.00 55.09 177 CYS A CA 1
ATOM 1437 C C . CYS A 1 177 ? -8.363 -5.558 22.870 1.00 55.09 177 CYS A C 1
ATOM 1439 O O . CYS A 1 177 ? -8.802 -6.442 23.598 1.00 55.09 177 CYS A O 1
ATOM 1441 N N . ARG A 1 178 ? -7.859 -4.430 23.386 1.00 47.53 178 ARG A N 1
ATOM 1442 C CA . ARG A 1 178 ? -7.906 -4.092 24.827 1.00 47.53 178 ARG A CA 1
ATOM 1443 C C . ARG A 1 178 ? -8.873 -2.946 25.144 1.00 47.53 178 ARG A C 1
ATOM 1445 O O . ARG A 1 178 ? -8.508 -2.014 25.855 1.00 47.53 178 ARG A O 1
ATOM 1452 N N . SER A 1 179 ? -10.104 -2.959 24.628 1.00 46.44 179 SER A N 1
ATOM 1453 C CA . SER A 1 179 ? -11.078 -1.920 25.001 1.00 46.44 179 SER A CA 1
ATOM 1454 C C . SER A 1 179 ? -12.483 -2.473 25.237 1.00 46.44 179 SER A C 1
ATOM 1456 O O . SER A 1 179 ? -13.121 -2.966 24.316 1.00 46.44 179 SER A O 1
ATOM 1458 N N . ASN A 1 180 ? -12.993 -2.264 26.455 1.00 42.38 180 ASN A N 1
ATOM 1459 C CA . ASN A 1 180 ? -14.406 -2.391 26.834 1.00 42.38 180 ASN A CA 1
ATOM 1460 C C . ASN A 1 180 ? -15.255 -1.194 26.336 1.00 42.38 180 ASN A C 1
ATOM 1462 O O . ASN A 1 180 ? -16.217 -0.804 26.998 1.00 42.38 180 ASN A O 1
ATOM 1466 N N . SER A 1 181 ? -14.877 -0.529 25.237 1.00 44.12 181 SER A N 1
ATOM 1467 C CA . SER A 1 181 ? -15.562 0.686 24.780 1.00 44.12 181 SER A CA 1
ATOM 1468 C C . SER A 1 181 ? -16.652 0.394 23.743 1.00 44.12 181 SER A C 1
ATOM 1470 O O . SER A 1 181 ? -16.514 -0.461 22.878 1.00 44.12 181 SER A O 1
ATOM 1472 N N . CYS A 1 182 ? -17.754 1.137 23.868 1.00 33.94 182 CYS A N 1
ATOM 1473 C CA . CYS A 1 182 ? -19.055 1.001 23.197 1.00 33.94 182 CYS A CA 1
ATOM 1474 C C . CYS A 1 182 ? -19.048 1.230 21.663 1.00 33.94 182 CYS A C 1
ATOM 1476 O O . CYS A 1 182 ? -20.103 1.288 21.033 1.00 33.94 182 CYS A O 1
ATOM 1478 N N . TRP A 1 183 ? -17.883 1.364 21.029 1.00 37.38 183 TRP A N 1
ATOM 1479 C CA . TRP A 1 183 ? -17.790 1.509 19.578 1.00 37.38 183 TRP A CA 1
ATOM 1480 C C . TRP A 1 183 ? -17.433 0.154 18.980 1.00 37.38 183 TRP A C 1
ATOM 1482 O O . TRP A 1 183 ? -16.368 -0.379 19.279 1.00 37.38 183 TRP A O 1
ATOM 1492 N N . LYS A 1 184 ? -18.335 -0.403 18.156 1.00 43.72 184 LYS A N 1
ATOM 1493 C CA . LYS A 1 184 ? -18.061 -1.593 17.333 1.00 43.72 184 LYS A CA 1
ATOM 1494 C C . LYS A 1 184 ? -16.653 -1.484 16.742 1.00 43.72 184 LYS A C 1
ATOM 1496 O O . LYS A 1 184 ? -16.305 -0.443 16.183 1.00 43.72 184 LYS A O 1
ATOM 1501 N N . GLU A 1 185 ? -15.866 -2.536 16.931 1.00 52.25 185 GLU A N 1
ATOM 1502 C CA . GLU A 1 185 ? -14.450 -2.621 16.579 1.00 52.25 185 GLU A CA 1
ATOM 1503 C C . GLU A 1 185 ? -14.224 -2.119 15.142 1.00 52.25 185 GLU A C 1
ATOM 1505 O O . GLU A 1 185 ? -14.919 -2.517 14.208 1.00 52.25 185 GLU A O 1
ATOM 1510 N N . ALA A 1 186 ? -13.322 -1.149 14.970 1.00 58.16 186 ALA A N 1
ATOM 1511 C CA . ALA A 1 186 ? -13.137 -0.482 13.684 1.00 58.16 186 ALA A CA 1
ATOM 1512 C C . ALA A 1 186 ? -12.583 -1.459 12.630 1.00 58.16 186 ALA A C 1
ATOM 1514 O O . ALA A 1 186 ? -11.629 -2.191 12.896 1.00 58.16 186 ALA A O 1
ATOM 1515 N N . ASN A 1 187 ? -13.165 -1.429 11.429 1.00 65.31 187 ASN A N 1
ATOM 1516 C CA . ASN A 1 187 ? -12.833 -2.342 10.330 1.00 65.31 187 ASN A CA 1
ATOM 1517 C C . ASN A 1 187 ? -11.432 -2.048 9.774 1.00 65.31 187 ASN A C 1
ATOM 1519 O O . ASN A 1 187 ? -11.017 -0.890 9.703 1.00 65.31 187 ASN A O 1
ATOM 1523 N N . LEU A 1 188 ? -10.716 -3.084 9.354 1.00 69.25 188 LEU A N 1
ATOM 1524 C CA . LEU A 1 188 ? -9.488 -2.982 8.576 1.00 69.25 188 LEU A CA 1
ATOM 1525 C C . LEU A 1 188 ? -9.852 -3.027 7.094 1.00 69.25 188 LEU A C 1
ATOM 1527 O O . LEU A 1 188 ? -10.555 -3.938 6.670 1.00 69.25 188 LEU A O 1
ATOM 1531 N N . VAL A 1 189 ? -9.386 -2.067 6.302 1.00 70.12 189 VAL A N 1
ATOM 1532 C CA . VAL A 1 189 ? -9.698 -2.030 4.869 1.00 70.12 189 VAL A CA 1
ATOM 1533 C C . VAL A 1 189 ? -8.447 -2.383 4.082 1.00 70.12 189 VAL A C 1
ATOM 1535 O O . VAL A 1 189 ? -7.427 -1.722 4.237 1.00 70.12 189 VAL A O 1
ATOM 1538 N N . LEU A 1 190 ? -8.522 -3.416 3.250 1.00 72.06 190 LEU A N 1
ATOM 1539 C CA . LEU A 1 190 ? -7.541 -3.710 2.213 1.00 72.06 190 LEU A CA 1
ATOM 1540 C C . LEU A 1 190 ? -8.085 -3.189 0.883 1.00 72.06 190 LEU A C 1
ATOM 1542 O O . LEU A 1 190 ? -9.167 -3.588 0.454 1.00 72.06 190 LEU A O 1
ATOM 1546 N N . ILE A 1 191 ? -7.331 -2.302 0.248 1.00 69.44 191 ILE A N 1
ATOM 1547 C CA . ILE A 1 191 ? -7.683 -1.658 -1.012 1.00 69.44 191 ILE A CA 1
ATOM 1548 C C . ILE A 1 191 ? -6.684 -2.098 -2.065 1.00 69.44 191 ILE A C 1
ATOM 1550 O O . ILE A 1 191 ? -5.480 -1.944 -1.877 1.00 69.44 191 ILE A O 1
ATOM 1554 N N . ALA A 1 192 ? -7.191 -2.640 -3.164 1.00 62.25 192 ALA A N 1
ATOM 1555 C CA . ALA A 1 192 ? -6.391 -2.925 -4.345 1.00 62.25 192 ALA A CA 1
ATOM 1556 C C . ALA A 1 192 ? -6.727 -1.887 -5.423 1.00 62.25 192 ALA A C 1
ATOM 1558 O O . ALA A 1 192 ? -7.899 -1.736 -5.781 1.00 62.25 192 ALA A O 1
ATOM 1559 N N . GLY A 1 193 ? -5.705 -1.161 -5.882 1.00 51.72 193 GLY A N 1
ATOM 1560 C CA . GLY A 1 193 ? -5.764 -0.257 -7.028 1.00 51.72 193 GLY A CA 1
ATOM 1561 C C . GLY A 1 193 ? -5.914 -1.010 -8.354 1.00 51.72 193 GLY A C 1
ATOM 1562 O O . GLY A 1 193 ? -5.688 -2.220 -8.445 1.00 51.72 193 GLY A O 1
ATOM 1563 N N . LEU A 1 194 ? -6.346 -0.281 -9.384 1.00 46.94 194 LEU A N 1
ATOM 1564 C CA . LEU A 1 194 ? -6.884 -0.802 -10.647 1.00 46.94 194 LEU A CA 1
ATOM 1565 C C . LEU A 1 194 ? -5.853 -1.485 -11.564 1.00 46.94 194 LEU A C 1
ATOM 1567 O O . LEU A 1 194 ? -6.252 -2.192 -12.488 1.00 46.94 194 LEU A O 1
ATOM 1571 N N . SER A 1 195 ? -4.553 -1.332 -11.311 1.00 46.25 195 SER A N 1
ATOM 1572 C CA . SER A 1 195 ? -3.497 -1.817 -12.211 1.00 46.25 195 SER A CA 1
ATOM 1573 C C . SER A 1 195 ? -3.298 -3.344 -12.199 1.00 46.25 195 SER A C 1
ATOM 1575 O O . SER A 1 195 ? -2.721 -3.886 -13.136 1.00 46.25 195 SER A O 1
ATOM 1577 N N . LEU A 1 196 ? -3.818 -4.088 -11.206 1.00 38.81 196 LEU A N 1
ATOM 1578 C CA . LEU A 1 196 ? -3.556 -5.541 -11.107 1.00 38.81 196 LEU A CA 1
ATOM 1579 C C . LEU A 1 196 ? -4.675 -6.481 -11.533 1.00 38.81 196 LEU A C 1
ATOM 1581 O O . LEU A 1 196 ? -4.410 -7.635 -11.885 1.00 38.81 196 LEU A O 1
ATOM 1585 N N . PHE A 1 197 ? -5.932 -6.055 -11.441 1.00 36.12 197 PHE A N 1
ATOM 1586 C CA . PHE A 1 197 ? -7.030 -7.024 -11.478 1.00 36.12 197 PHE A CA 1
ATOM 1587 C C . PHE A 1 197 ? -7.337 -7.553 -12.885 1.00 36.12 197 PHE A C 1
ATOM 1589 O O . PHE A 1 197 ? -7.848 -8.666 -13.012 1.00 36.12 197 PHE A O 1
ATOM 1596 N N . LEU A 1 198 ? -6.960 -6.825 -13.940 1.00 30.98 198 LEU A N 1
ATOM 1597 C CA . LEU A 1 198 ? -7.106 -7.299 -15.320 1.00 30.98 198 LEU A CA 1
ATOM 1598 C C . LEU A 1 198 ? -6.100 -8.404 -15.682 1.00 30.98 198 LEU A C 1
ATOM 1600 O O . LEU A 1 198 ? -6.426 -9.273 -16.485 1.00 30.98 198 LEU A O 1
ATOM 1604 N N . SER A 1 199 ? -4.933 -8.445 -15.040 1.00 32.38 199 SER A N 1
ATOM 1605 C CA . SER A 1 199 ? -3.864 -9.398 -15.372 1.00 32.38 199 SER A CA 1
ATOM 1606 C C . SER A 1 199 ? -3.996 -10.736 -14.634 1.00 32.38 199 SER A C 1
ATOM 1608 O O . SER A 1 199 ? -3.622 -11.777 -15.167 1.00 32.38 199 SER A O 1
ATOM 1610 N N . ILE A 1 200 ? -4.556 -10.738 -13.418 1.00 35.03 200 ILE A N 1
ATOM 1611 C CA . ILE A 1 200 ? -4.671 -11.953 -12.586 1.00 35.03 200 ILE A CA 1
ATOM 1612 C C . ILE A 1 200 ? -5.933 -12.770 -12.913 1.00 35.03 200 ILE A C 1
ATOM 1614 O O . ILE A 1 200 ? -5.901 -13.996 -12.828 1.00 35.03 200 ILE A O 1
ATOM 1618 N N . LEU A 1 201 ? -7.035 -12.135 -13.332 1.00 32.19 201 LEU A N 1
ATOM 1619 C CA . LEU A 1 201 ? -8.289 -12.842 -13.649 1.00 32.19 201 LEU A CA 1
ATOM 1620 C C . LEU A 1 201 ? -8.317 -13.508 -15.035 1.00 32.19 201 LEU A C 1
ATOM 1622 O O . LEU A 1 201 ? -9.195 -14.330 -15.275 1.00 32.19 201 LEU A O 1
ATOM 1626 N N . TYR A 1 202 ? -7.370 -13.191 -15.923 1.00 32.34 202 TYR A N 1
ATOM 1627 C CA . TYR A 1 202 ? -7.283 -13.772 -17.272 1.00 32.34 202 TYR A CA 1
ATOM 1628 C C . TYR A 1 202 ? -6.143 -14.795 -17.444 1.00 32.34 202 TYR A C 1
ATOM 1630 O O . TYR A 1 202 ? -5.909 -15.267 -18.553 1.00 32.34 202 TYR A O 1
ATOM 1638 N N . ALA A 1 203 ? -5.455 -15.169 -16.359 1.00 32.88 203 ALA A N 1
ATOM 1639 C CA . ALA A 1 203 ? -4.368 -16.156 -16.366 1.00 32.88 203 ALA A CA 1
ATOM 1640 C C . ALA A 1 203 ? -4.803 -17.588 -15.963 1.00 32.88 203 ALA A C 1
ATOM 1642 O O . ALA A 1 203 ? -3.963 -18.403 -15.577 1.00 32.88 203 ALA A O 1
ATOM 1643 N N . THR A 1 204 ? -6.098 -17.907 -16.054 1.00 35.56 204 THR A N 1
ATOM 1644 C CA . THR A 1 204 ? -6.656 -19.271 -15.917 1.00 35.56 204 THR A CA 1
ATOM 1645 C C . THR A 1 204 ? -7.415 -19.663 -17.167 1.00 35.56 204 THR A C 1
ATOM 1647 O O . THR A 1 204 ? -7.286 -20.832 -17.589 1.00 35.56 204 THR A O 1
#